Protein AF-A0A022PIY6-F1 (afdb_monomer)

pLDDT: mean 86.11, std 14.02, range [40.31, 98.69]

Secondary structure (DSSP, 8-state):
--EEEEEETTEEEEEETTTTEEEEEEHHHHHT--GGGGGGSS--SEEEEEE-SS-EEEEEEETTEEEEEETTTTEEEEEEEETT-TTTS-TT---S--S------GGGGT----SS--------EEEEEETTSEEEEEPPTT-EEEEEEEEEESS-EEEEEEETTEEEEEEE-SS-EEEEEEEEEEEE-TTSEEEEEEEETTEEPEEEEEEE--SSS-EEEEEEEE-SSS----SEEEEEEE---

Solvent-accessible surface area (backbone atoms only — not comparable to full-atom values): 13574 Å² total; per-residue (Å²): 138,58,71,50,78,46,79,56,56,44,34,31,35,41,38,32,62,91,75,71,42,79,48,79,46,42,38,26,78,73,65,65,39,48,80,97,39,44,78,65,23,37,60,58,41,25,56,34,67,45,81,52,98,91,43,59,30,39,39,42,29,43,67,47,28,31,35,33,32,33,65,89,76,69,37,74,72,48,64,84,36,46,33,54,32,77,85,83,33,46,67,90,42,87,60,57,64,53,78,67,57,80,74,73,63,57,52,82,73,74,45,86,76,87,85,80,87,74,98,64,96,53,77,61,42,53,69,53,73,34,74,77,12,56,51,71,50,77,49,67,62,63,38,34,32,38,38,37,33,35,30,41,30,74,62,54,38,36,43,35,37,26,46,66,86,38,80,76,48,78,48,54,50,85,68,72,37,72,81,38,78,51,48,78,50,74,53,68,31,52,83,6,40,37,32,46,33,37,26,37,76,88,36,62,9,38,36,41,39,39,36,35,49,42,101,56,79,64,30,40,33,41,41,22,22,27,73,75,86,83,80,75,40,48,41,30,37,37,40,34,40,29,70,51,135

Foldseek 3Di:
DDWDWDAAFQKIWTQDPVVRDIDIDGQCVQQVQDDVRVQQSTDFLEWDFDQDPVGTWIWTWDFQFIWIADPVVSHTDDDRDGQDDCPPHPHPDPDRGDNYDDDDDVQQVPDDDPDDDDPDLGQPKDWDKDQQQKDKDFDPAFFKKKKWKWFAAQFKKWKFKDAPNDGDDIFIDPDGHGGGTRDIDMDTRHRRIIMIGMDTNNGRWIWTKMWGHGPDDKIKIKIFTDPDDPPPSHRMIMIMIDGDD

Structure (mmCIF, N/CA/C/O backbone):
data_AF-A0A022PIY6-F1
#
_entry.id   AF-A0A022PIY6-F1
#
loop_
_atom_site.group_PDB
_atom_site.id
_atom_site.type_symbol
_atom_site.label_atom_id
_atom_site.label_alt_id
_atom_site.label_comp_id
_atom_site.label_asym_id
_atom_site.label_entity_id
_atom_site.label_seq_id
_atom_site.pdbx_PDB_ins_code
_atom_site.Cartn_x
_atom_site.Cartn_y
_atom_site.Cartn_z
_atom_site.occupancy
_atom_site.B_iso_or_equiv
_atom_site.auth_seq_id
_atom_site.auth_comp_id
_atom_site.auth_asym_id
_atom_site.auth_atom_id
_atom_site.pdbx_PDB_model_num
ATOM 1 N N . MET A 1 1 ? -0.236 -4.659 -24.633 1.00 52.16 1 MET A N 1
ATOM 2 C CA . MET A 1 1 ? 0.984 -5.233 -25.225 1.00 52.16 1 MET A CA 1
ATOM 3 C C . MET A 1 1 ? 2.116 -5.022 -24.243 1.00 52.16 1 MET A C 1
ATOM 5 O O . MET A 1 1 ? 2.510 -3.882 -24.024 1.00 52.16 1 MET A O 1
ATOM 9 N N . VAL A 1 2 ? 2.562 -6.090 -23.587 1.00 60.50 2 VAL A N 1
ATOM 10 C CA . VAL A 1 2 ? 3.680 -6.034 -22.635 1.00 60.50 2 VAL A CA 1
ATOM 11 C C . VAL A 1 2 ? 4.951 -6.455 -23.365 1.00 60.50 2 VAL A C 1
ATOM 13 O O . VAL A 1 2 ? 4.968 -7.486 -24.043 1.00 60.50 2 VAL A O 1
ATOM 16 N N . PHE A 1 3 ? 6.006 -5.656 -23.243 1.00 76.69 3 PHE A N 1
ATOM 17 C CA . PHE A 1 3 ? 7.314 -5.964 -23.806 1.00 76.69 3 PHE A CA 1
ATOM 18 C C . PHE A 1 3 ? 8.397 -5.853 -22.735 1.00 76.69 3 PHE A C 1
ATOM 20 O O . PHE A 1 3 ? 8.424 -4.900 -21.959 1.00 76.69 3 PHE A O 1
ATOM 27 N N . TYR A 1 4 ? 9.296 -6.834 -22.706 1.00 84.62 4 TYR A N 1
ATOM 28 C CA . TYR A 1 4 ? 10.518 -6.790 -21.908 1.00 84.62 4 TYR A CA 1
ATOM 29 C C . TYR A 1 4 ? 11.692 -6.412 -22.798 1.00 84.62 4 TYR A C 1
ATOM 31 O O . TYR A 1 4 ? 11.757 -6.830 -23.954 1.00 84.62 4 TYR A O 1
ATOM 39 N N . ILE A 1 5 ? 12.625 -5.642 -22.244 1.00 89.12 5 ILE A N 1
ATOM 40 C CA . ILE A 1 5 ? 13.843 -5.241 -22.939 1.00 89.12 5 ILE A CA 1
ATOM 41 C C . ILE A 1 5 ? 15.037 -5.819 -22.194 1.00 89.12 5 ILE A C 1
ATOM 43 O O . ILE A 1 5 ? 15.223 -5.558 -21.007 1.00 89.12 5 ILE A O 1
ATOM 47 N N . PHE A 1 6 ? 15.854 -6.586 -22.906 1.00 91.31 6 PHE A N 1
ATOM 48 C CA . PHE A 1 6 ? 17.095 -7.151 -22.385 1.00 91.31 6 PHE A CA 1
ATOM 49 C C . PHE A 1 6 ? 18.290 -6.470 -23.038 1.00 91.31 6 PHE A C 1
ATOM 51 O O . PHE A 1 6 ? 18.255 -6.181 -24.231 1.00 91.31 6 PHE A O 1
ATOM 58 N N . PHE A 1 7 ? 19.362 -6.262 -22.277 1.00 92.19 7 PHE A N 1
ATOM 59 C CA . PHE A 1 7 ? 20.585 -5.611 -22.745 1.00 92.19 7 PHE A CA 1
ATOM 60 C C . PHE A 1 7 ? 21.777 -6.551 -22.592 1.00 92.19 7 PHE A C 1
ATOM 62 O O . PHE A 1 7 ? 21.924 -7.216 -21.566 1.00 92.19 7 PHE A O 1
ATOM 69 N N . LYS A 1 8 ? 22.650 -6.601 -23.603 1.00 93.56 8 LYS A N 1
ATOM 70 C CA . LYS A 1 8 ? 23.947 -7.283 -23.508 1.00 93.56 8 LYS A CA 1
ATOM 71 C C . LYS A 1 8 ? 24.944 -6.690 -24.494 1.00 93.56 8 LYS A C 1
ATOM 73 O O . LYS A 1 8 ? 24.734 -6.733 -25.708 1.00 93.56 8 LYS A O 1
ATOM 78 N N . GLY A 1 9 ? 26.073 -6.195 -23.987 1.00 94.50 9 GLY A N 1
ATOM 79 C CA . GLY A 1 9 ? 27.040 -5.498 -24.832 1.00 94.50 9 GLY A CA 1
ATOM 80 C C . GLY A 1 9 ? 26.385 -4.292 -25.496 1.00 94.50 9 GLY A C 1
ATOM 81 O O . GLY A 1 9 ? 25.709 -3.517 -24.827 1.00 94.50 9 GLY A O 1
ATOM 82 N N . LYS A 1 10 ? 26.535 -4.181 -26.817 1.00 95.25 10 LYS A N 1
ATOM 83 C CA . LYS A 1 10 ? 25.890 -3.143 -27.635 1.00 95.25 10 LYS A CA 1
ATOM 84 C C . LYS A 1 10 ? 24.468 -3.477 -28.092 1.00 95.25 10 LYS A C 1
ATOM 86 O O . LYS A 1 10 ? 23.864 -2.694 -28.819 1.00 95.25 10 LYS A O 1
ATOM 91 N N . TYR A 1 11 ? 23.961 -4.662 -27.756 1.00 95.69 11 TYR A N 1
ATOM 92 C CA . TYR A 1 11 ? 22.689 -5.163 -28.267 1.00 95.69 11 TYR A CA 1
ATOM 93 C C . TYR A 1 11 ? 21.575 -5.016 -27.239 1.00 95.69 11 TYR A C 1
ATOM 95 O O . TYR A 1 11 ? 21.795 -5.148 -26.031 1.00 95.69 11 TYR A O 1
ATOM 103 N N . CYS A 1 12 ? 20.367 -4.811 -27.751 1.00 93.94 12 CYS A N 1
ATOM 104 C CA . CYS A 1 12 ? 19.132 -4.912 -26.999 1.00 93.94 12 CYS A CA 1
ATOM 105 C C . CYS A 1 12 ? 18.153 -5.855 -27.702 1.00 93.94 12 CYS A C 1
ATOM 107 O O . CYS A 1 12 ? 18.178 -6.014 -28.927 1.00 93.94 12 CYS A O 1
ATOM 109 N N . VAL A 1 13 ? 17.304 -6.497 -26.908 1.00 93.56 13 VAL A N 1
ATOM 110 C CA . VAL A 1 13 ? 16.283 -7.424 -27.382 1.00 93.56 13 VAL A CA 1
ATOM 111 C C . VAL A 1 13 ? 14.934 -6.997 -26.837 1.00 93.56 13 VAL A C 1
ATOM 113 O O . VAL A 1 13 ? 14.754 -6.974 -25.622 1.00 93.56 13 VAL A O 1
ATOM 116 N N . ASP A 1 14 ? 13.995 -6.732 -27.740 1.00 91.69 14 ASP A N 1
ATOM 117 C CA . ASP A 1 14 ? 12.583 -6.597 -27.407 1.00 91.69 14 ASP A CA 1
ATOM 118 C C . ASP A 1 14 ? 11.938 -7.972 -27.441 1.00 91.69 14 ASP A C 1
ATOM 120 O O . ASP A 1 14 ? 11.940 -8.645 -28.476 1.00 91.69 14 ASP A O 1
ATOM 124 N N . TYR A 1 15 ? 11.349 -8.367 -26.325 1.00 92.06 15 TYR A N 1
ATOM 125 C CA . TYR A 1 15 ? 10.537 -9.564 -26.234 1.00 92.06 15 TYR A CA 1
ATOM 126 C C . TYR A 1 15 ? 9.084 -9.171 -26.011 1.00 92.06 15 TYR A C 1
ATOM 128 O O . TYR A 1 15 ? 8.738 -8.620 -24.967 1.00 92.06 15 TYR A O 1
ATOM 136 N N . THR A 1 16 ? 8.234 -9.449 -26.995 1.00 91.31 16 THR A N 1
ATOM 137 C CA . THR A 1 16 ? 6.787 -9.242 -26.871 1.00 91.31 16 THR A CA 1
ATOM 138 C C . THR A 1 16 ? 6.162 -10.479 -26.247 1.00 91.31 16 THR A C 1
ATOM 140 O O . THR A 1 16 ? 6.251 -11.557 -26.831 1.00 91.31 16 THR A O 1
ATOM 143 N N . ILE A 1 17 ? 5.520 -10.330 -25.085 1.00 85.88 17 ILE A N 1
ATOM 144 C CA . ILE A 1 17 ? 4.955 -11.472 -24.349 1.00 85.88 17 ILE A CA 1
ATOM 145 C C . ILE A 1 17 ? 3.821 -12.120 -25.144 1.00 85.88 17 ILE A C 1
ATOM 147 O O . ILE A 1 17 ? 3.852 -13.324 -25.367 1.00 85.88 17 ILE A O 1
ATOM 151 N N . ASP A 1 18 ? 2.863 -11.311 -25.602 1.00 88.44 18 ASP A N 1
ATOM 152 C CA . ASP A 1 18 ? 1.605 -11.792 -26.190 1.00 88.44 18 ASP A CA 1
ATOM 153 C C . ASP A 1 18 ? 1.827 -12.658 -27.443 1.00 88.44 18 ASP A C 1
ATOM 155 O O . ASP A 1 18 ? 1.094 -13.610 -27.695 1.00 88.44 18 ASP A O 1
ATOM 159 N N . SER A 1 19 ? 2.850 -12.330 -28.234 1.00 90.06 19 SER A N 1
ATOM 160 C CA . SER A 1 19 ? 3.187 -13.010 -29.488 1.00 90.06 19 SER A CA 1
ATOM 161 C C . SER A 1 19 ? 4.431 -13.895 -29.395 1.00 90.06 19 SER A C 1
ATOM 163 O O . SER A 1 19 ? 4.788 -14.533 -30.383 1.00 90.06 19 SER A O 1
ATOM 165 N N . HIS A 1 20 ? 5.125 -13.908 -28.252 1.00 89.38 20 HIS A N 1
ATOM 166 C CA . HIS A 1 20 ? 6.428 -14.558 -28.077 1.00 89.38 20 HIS A CA 1
ATOM 167 C C . HIS A 1 20 ? 7.476 -14.166 -29.141 1.00 89.38 20 HIS A C 1
ATOM 169 O O . HIS A 1 20 ? 8.355 -14.955 -29.491 1.00 89.38 20 HIS A O 1
ATOM 175 N N . THR A 1 21 ? 7.398 -12.945 -29.680 1.00 92.69 21 THR A N 1
ATOM 176 C CA . THR A 1 21 ? 8.301 -12.483 -30.744 1.00 92.69 21 THR A CA 1
ATOM 177 C C . THR A 1 21 ? 9.508 -11.741 -30.190 1.00 92.69 21 THR A C 1
ATOM 179 O O . THR A 1 21 ? 9.383 -10.924 -29.275 1.00 92.69 21 THR A O 1
ATOM 182 N N . ILE A 1 22 ? 10.663 -11.980 -30.812 1.00 92.75 22 ILE A N 1
ATOM 183 C CA . ILE A 1 22 ? 11.953 -11.371 -30.483 1.00 92.75 22 ILE A CA 1
ATOM 184 C C . ILE A 1 22 ? 12.358 -10.409 -31.602 1.00 92.75 22 ILE A C 1
ATOM 186 O O . ILE A 1 22 ? 12.389 -10.798 -32.770 1.00 92.75 22 ILE A O 1
ATOM 190 N N . LYS A 1 23 ? 12.730 -9.177 -31.244 1.00 93.38 23 LYS A N 1
ATOM 191 C CA . LYS A 1 23 ? 13.390 -8.227 -32.148 1.00 93.38 23 LYS A CA 1
ATOM 192 C C . LYS A 1 23 ? 14.715 -7.777 -31.543 1.00 93.38 23 LYS A C 1
ATOM 194 O O . LYS A 1 23 ? 14.740 -7.198 -30.462 1.00 93.38 23 LYS A O 1
ATOM 199 N N . THR A 1 24 ? 15.805 -8.010 -32.262 1.00 94.94 24 THR A N 1
ATOM 200 C CA . THR A 1 24 ? 17.149 -7.583 -31.853 1.00 94.94 24 THR A CA 1
ATOM 201 C C . THR A 1 24 ? 17.517 -6.285 -32.561 1.00 94.94 24 THR A C 1
ATOM 203 O O . THR A 1 24 ? 17.347 -6.186 -33.773 1.00 94.94 24 THR A O 1
ATOM 206 N N . ASN A 1 25 ? 18.052 -5.314 -31.822 1.00 94.25 25 ASN A N 1
ATOM 207 C CA . ASN A 1 25 ? 18.631 -4.079 -32.365 1.00 94.25 25 ASN A CA 1
ATOM 208 C C . ASN A 1 25 ? 19.942 -3.764 -31.627 1.00 94.25 25 ASN A C 1
ATOM 210 O O . ASN A 1 25 ? 20.240 -4.364 -30.587 1.00 94.25 25 ASN A O 1
ATOM 214 N N . THR A 1 26 ? 20.722 -2.798 -32.107 1.00 94.69 26 THR A N 1
ATOM 215 C CA . THR A 1 26 ? 21.734 -2.169 -31.245 1.00 94.69 26 THR A CA 1
ATOM 216 C C . THR A 1 26 ? 21.098 -1.116 -30.334 1.00 94.69 26 THR A C 1
ATOM 218 O O . THR A 1 26 ? 20.036 -0.570 -30.636 1.00 94.69 26 THR A O 1
ATOM 221 N N . ILE A 1 27 ? 21.739 -0.829 -29.199 1.00 93.81 27 ILE A N 1
ATOM 222 C CA . ILE A 1 27 ? 21.292 0.219 -28.268 1.00 93.81 27 ILE A CA 1
ATOM 223 C C . ILE A 1 27 ? 21.301 1.585 -28.977 1.00 93.81 27 ILE A C 1
ATOM 225 O O . ILE A 1 27 ? 20.336 2.340 -28.866 1.00 93.81 27 ILE A O 1
ATOM 229 N N . SER A 1 28 ? 22.339 1.871 -29.772 1.00 92.19 28 SER A N 1
ATOM 230 C CA . SER A 1 28 ? 22.422 3.101 -30.571 1.00 92.19 28 SER A CA 1
ATOM 231 C C . SER A 1 28 ? 21.286 3.247 -31.572 1.00 92.19 28 SER A C 1
ATOM 233 O O . SER A 1 28 ? 20.668 4.303 -31.609 1.00 92.19 28 SER A O 1
ATOM 235 N N . GLU A 1 29 ? 20.969 2.210 -32.350 1.00 91.56 29 GLU A N 1
ATOM 236 C CA . GLU A 1 29 ? 19.881 2.287 -33.336 1.00 91.56 29 GLU A CA 1
ATOM 237 C C . GLU A 1 29 ? 18.512 2.468 -32.677 1.00 91.56 29 GLU A C 1
ATOM 239 O O . GLU A 1 29 ? 17.652 3.154 -33.224 1.00 91.56 29 GLU A O 1
ATOM 244 N N . ARG A 1 30 ? 18.289 1.853 -31.509 1.00 90.94 30 ARG A N 1
ATOM 245 C CA . ARG A 1 30 ? 16.978 1.874 -30.854 1.00 90.94 30 ARG A CA 1
ATOM 246 C C . ARG A 1 30 ? 16.656 3.204 -30.174 1.00 90.94 30 ARG A C 1
ATOM 248 O O . ARG A 1 30 ? 15.505 3.624 -30.232 1.00 90.94 30 ARG A O 1
ATOM 255 N N . TRP A 1 31 ? 17.633 3.831 -29.520 1.00 90.94 31 TRP A N 1
ATOM 256 C CA . TRP A 1 31 ? 17.415 5.058 -28.735 1.00 90.94 31 TRP A CA 1
ATOM 257 C C . TRP A 1 31 ? 18.212 6.266 -29.229 1.00 90.94 31 TRP A C 1
ATOM 259 O O . TRP A 1 31 ? 18.218 7.297 -28.566 1.00 90.94 31 TRP A O 1
ATOM 269 N N . GLY A 1 32 ? 18.888 6.158 -30.375 1.00 86.38 32 GLY A N 1
ATOM 270 C CA . GLY A 1 32 ? 19.656 7.264 -30.946 1.00 86.38 32 GLY A CA 1
ATOM 271 C C . GLY A 1 32 ? 20.886 7.642 -30.119 1.00 86.38 32 GLY A C 1
ATOM 272 O O . GLY A 1 32 ? 21.230 8.815 -30.054 1.00 86.38 32 GLY A O 1
ATOM 273 N N . MET A 1 33 ? 21.547 6.673 -29.471 1.00 84.69 33 MET A N 1
ATOM 274 C CA . MET A 1 33 ? 22.787 6.935 -28.721 1.00 84.69 33 MET A CA 1
ATOM 275 C C . MET A 1 33 ? 23.930 7.230 -29.700 1.00 84.69 33 MET A C 1
ATOM 277 O O . MET A 1 33 ? 24.582 6.302 -30.195 1.00 84.69 33 MET A O 1
ATOM 281 N N . THR A 1 34 ? 24.145 8.512 -29.992 1.00 77.06 34 THR A N 1
ATOM 282 C CA . THR A 1 34 ? 25.173 9.035 -30.906 1.00 77.06 34 THR A CA 1
ATOM 283 C C . THR A 1 34 ? 26.130 9.974 -30.178 1.00 77.06 34 THR A C 1
ATOM 285 O O . THR A 1 34 ? 25.813 10.435 -29.086 1.00 77.06 34 THR A O 1
ATOM 288 N N . GLU A 1 35 ? 27.276 10.273 -30.799 1.00 80.44 35 GLU A N 1
ATOM 289 C CA . GLU A 1 35 ? 28.202 11.352 -30.411 1.00 80.44 35 GLU A CA 1
ATOM 290 C C . GLU A 1 35 ? 28.398 11.491 -28.886 1.00 80.44 35 GLU A C 1
ATOM 292 O O . GLU A 1 35 ? 29.061 10.660 -28.265 1.00 80.44 35 GLU A O 1
ATOM 297 N N . GLU A 1 36 ? 27.784 12.504 -28.268 1.00 80.31 36 GLU A N 1
ATOM 298 C CA . GLU A 1 36 ? 27.895 12.836 -26.841 1.00 80.31 36 GLU A CA 1
ATOM 299 C C . GLU A 1 36 ? 27.425 11.723 -25.877 1.00 80.31 36 GLU A C 1
ATOM 301 O O . GLU A 1 36 ? 27.833 11.689 -24.711 1.00 80.31 36 GLU A O 1
ATOM 306 N N . TYR A 1 37 ? 26.637 10.759 -26.363 1.00 89.06 37 TYR A N 1
ATOM 307 C CA . TYR A 1 37 ? 26.106 9.633 -25.589 1.00 89.06 37 TYR A CA 1
ATOM 308 C C . TYR A 1 37 ? 26.727 8.282 -25.948 1.00 89.06 37 TYR A C 1
ATOM 310 O O . TYR A 1 37 ? 26.260 7.252 -25.455 1.00 89.06 37 TYR A O 1
ATOM 318 N N . GLU A 1 38 ? 27.791 8.245 -26.758 1.00 89.25 38 GLU A N 1
ATOM 319 C CA . GLU A 1 38 ? 28.407 6.998 -27.238 1.00 89.25 38 GLU A CA 1
ATOM 320 C C . GLU A 1 38 ? 28.721 6.015 -26.097 1.00 89.25 38 GLU A C 1
ATOM 322 O O . GLU A 1 38 ? 28.503 4.809 -26.231 1.00 89.25 38 GLU A O 1
ATOM 327 N N . LYS A 1 39 ? 29.134 6.511 -24.923 1.00 92.75 39 LYS A N 1
ATOM 328 C CA . LYS A 1 39 ? 29.435 5.669 -23.752 1.00 92.75 39 LYS A CA 1
ATOM 329 C C . LYS A 1 39 ? 28.249 4.828 -23.251 1.00 92.75 39 LYS A C 1
ATOM 331 O O . LYS A 1 39 ? 28.470 3.821 -22.584 1.00 92.75 39 LYS A O 1
ATOM 336 N N . PHE A 1 40 ? 27.012 5.220 -23.563 1.00 95.06 40 PHE A N 1
ATOM 337 C CA . PHE A 1 40 ? 25.786 4.496 -23.208 1.00 95.06 40 PHE A CA 1
ATOM 338 C C . PHE A 1 40 ? 25.320 3.522 -24.303 1.00 95.06 40 PHE A C 1
ATOM 340 O O . PHE A 1 40 ? 24.353 2.793 -24.104 1.00 95.06 40 PHE A O 1
ATOM 347 N N . SER A 1 41 ? 26.010 3.455 -25.445 1.00 94.31 41 SER A N 1
ATOM 348 C CA . SER A 1 41 ? 25.671 2.542 -26.548 1.00 94.31 41 SER A CA 1
ATOM 349 C C . SER A 1 41 ? 26.052 1.079 -26.298 1.00 94.31 41 SER A C 1
ATOM 351 O O . SER A 1 41 ? 25.694 0.197 -27.081 1.00 94.31 41 SER A O 1
ATOM 353 N N . THR A 1 42 ? 26.807 0.795 -25.235 1.00 94.94 42 THR A N 1
ATOM 354 C CA . THR A 1 42 ? 27.308 -0.548 -24.946 1.0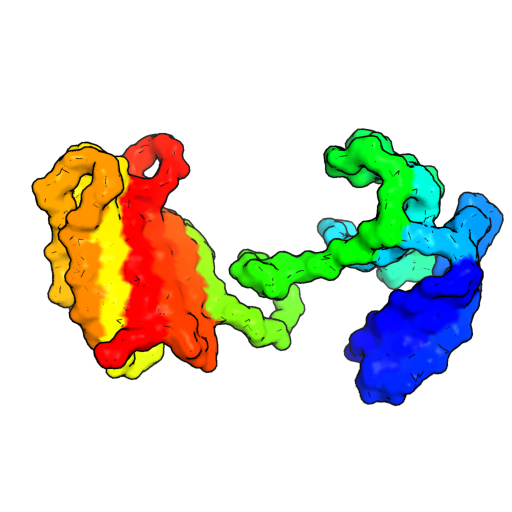0 94.94 42 THR A CA 1
ATOM 355 C C . THR A 1 42 ? 27.538 -0.767 -23.458 1.00 94.94 42 THR A C 1
ATOM 357 O O . THR A 1 42 ? 27.919 0.147 -22.731 1.00 94.94 42 THR A O 1
ATOM 360 N N . ASN A 1 43 ? 27.356 -2.013 -23.017 1.00 94.88 43 ASN A N 1
ATOM 361 C CA . ASN A 1 43 ? 27.639 -2.469 -21.658 1.00 94.88 43 ASN A CA 1
ATOM 362 C C . ASN A 1 43 ? 26.980 -1.585 -20.588 1.00 94.88 43 ASN A C 1
ATOM 364 O O . ASN A 1 43 ? 27.647 -1.212 -19.630 1.00 94.88 43 ASN A O 1
ATOM 368 N N . LEU A 1 44 ? 25.710 -1.216 -20.764 1.00 95.12 44 LEU A N 1
ATOM 369 C CA . LEU A 1 44 ? 24.949 -0.502 -19.736 1.00 95.12 44 LEU A CA 1
ATOM 370 C C . LEU A 1 44 ? 24.970 -1.274 -18.414 1.00 95.12 44 LEU A C 1
ATOM 372 O O . LEU A 1 44 ? 24.893 -2.503 -18.421 1.00 95.12 44 LEU A O 1
ATOM 376 N N . ASP A 1 45 ? 25.050 -0.551 -17.300 1.00 95.62 45 ASP A N 1
ATOM 377 C CA . ASP A 1 45 ? 25.095 -1.181 -15.980 1.00 95.62 45 ASP A CA 1
ATOM 378 C C . ASP A 1 45 ? 23.676 -1.485 -15.479 1.00 95.62 45 ASP A C 1
ATOM 380 O O . ASP A 1 45 ? 23.418 -2.546 -14.919 1.00 95.62 45 ASP A O 1
ATOM 384 N N . ALA A 1 46 ? 22.729 -0.584 -15.756 1.00 94.81 46 ALA A N 1
ATOM 385 C CA . ALA A 1 46 ? 21.308 -0.781 -15.500 1.00 94.81 46 ALA A CA 1
ATOM 386 C C . ALA A 1 46 ? 20.451 0.119 -16.404 1.00 94.81 46 ALA A C 1
ATOM 388 O O . ALA A 1 46 ? 20.924 1.124 -16.941 1.00 94.81 46 ALA A O 1
ATOM 389 N N . ALA A 1 47 ? 19.167 -0.215 -16.525 1.00 94.31 47 ALA A N 1
ATOM 390 C CA . ALA A 1 47 ? 18.157 0.655 -17.113 1.00 94.31 47 ALA A CA 1
ATOM 391 C C . ALA A 1 47 ? 16.837 0.517 -16.348 1.00 94.31 47 ALA A C 1
ATOM 393 O O . ALA A 1 47 ? 16.502 -0.575 -15.891 1.00 94.31 47 ALA A O 1
ATOM 394 N N . ILE A 1 48 ? 16.088 1.609 -16.210 1.00 92.56 48 ILE A N 1
ATOM 395 C CA . ILE A 1 48 ? 14.798 1.616 -15.509 1.00 92.56 48 ILE A CA 1
ATOM 396 C C . ILE A 1 48 ? 13.821 2.564 -16.191 1.00 92.56 48 ILE A C 1
ATOM 398 O O . ILE A 1 48 ? 14.186 3.671 -16.583 1.00 92.56 48 ILE A O 1
ATOM 402 N N . LEU A 1 49 ? 12.569 2.127 -16.303 1.00 89.75 49 LEU A N 1
ATOM 403 C CA . LEU A 1 49 ? 11.451 3.012 -16.593 1.00 89.75 49 LEU A CA 1
ATOM 404 C C . LEU A 1 49 ? 10.985 3.631 -15.276 1.00 89.75 49 LEU A C 1
ATOM 406 O O . LEU A 1 49 ? 10.471 2.923 -14.408 1.00 89.75 49 LEU A O 1
ATOM 410 N N . TRP A 1 50 ? 11.183 4.934 -15.123 1.00 87.44 50 TRP A N 1
ATOM 411 C CA . TRP A 1 50 ? 10.834 5.647 -13.906 1.00 87.44 50 TRP A CA 1
ATOM 412 C C . TRP A 1 50 ? 9.672 6.616 -14.160 1.00 87.44 50 TRP A C 1
ATOM 414 O O . TRP A 1 50 ? 9.803 7.509 -15.007 1.00 87.44 50 TRP A O 1
ATOM 424 N N . PRO A 1 51 ? 8.541 6.459 -13.451 1.00 80.56 51 PRO A N 1
ATOM 425 C CA . PRO A 1 51 ? 7.440 7.404 -13.534 1.00 80.56 51 PRO A CA 1
ATOM 426 C C . PRO A 1 51 ? 7.784 8.676 -12.749 1.00 80.56 51 PRO A C 1
ATOM 428 O O . PRO A 1 51 ? 8.102 8.628 -11.559 1.00 80.56 51 PRO A O 1
ATOM 431 N N . THR A 1 52 ? 7.704 9.829 -13.404 1.00 71.44 52 THR A N 1
ATOM 432 C CA . THR A 1 52 ? 7.763 11.151 -12.768 1.00 71.44 52 THR A CA 1
ATOM 433 C C . THR A 1 52 ? 6.454 11.903 -12.998 1.00 71.44 52 THR A C 1
ATOM 435 O O . THR A 1 52 ? 5.594 11.467 -13.764 1.00 71.44 52 THR A O 1
ATOM 438 N N . ILE A 1 53 ? 6.295 13.053 -12.335 1.00 70.62 53 ILE A N 1
ATOM 439 C CA . ILE A 1 53 ? 5.122 13.916 -12.528 1.00 70.62 53 ILE A CA 1
ATOM 440 C C . ILE A 1 53 ? 5.019 14.447 -13.970 1.00 70.62 53 ILE A C 1
ATOM 442 O O . ILE A 1 53 ? 3.919 14.665 -14.469 1.00 70.62 53 ILE A O 1
ATOM 446 N N . ASP A 1 54 ? 6.156 14.583 -14.660 1.00 69.56 54 ASP A N 1
ATOM 447 C CA . ASP A 1 54 ? 6.250 15.121 -16.022 1.00 69.56 54 ASP A CA 1
ATOM 448 C C . ASP A 1 54 ? 6.081 14.027 -17.101 1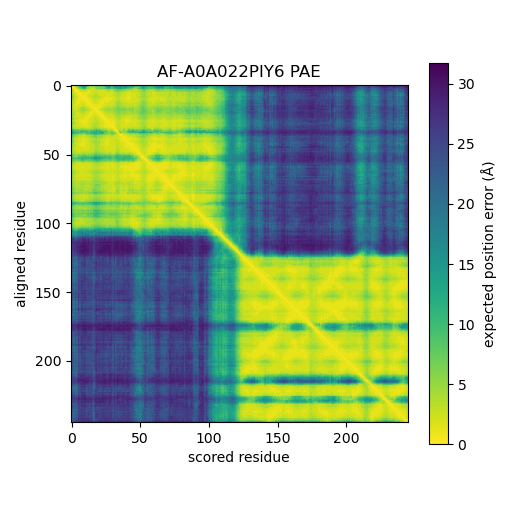.00 69.56 54 ASP A C 1
ATOM 450 O O . ASP A 1 54 ? 5.746 14.291 -18.264 1.00 69.56 54 ASP A O 1
ATOM 454 N N . GLY A 1 55 ? 6.236 12.755 -16.726 1.00 76.38 55 GLY A N 1
ATOM 455 C CA . GLY A 1 55 ? 6.053 11.622 -17.624 1.00 76.38 55 GLY A CA 1
ATOM 456 C C . GLY A 1 55 ? 6.848 10.386 -17.226 1.00 76.38 55 GLY A C 1
ATOM 457 O O . GLY A 1 55 ? 7.487 10.327 -16.182 1.00 76.38 55 GLY A O 1
ATOM 458 N N . ASN A 1 56 ? 6.804 9.376 -18.092 1.00 84.69 56 ASN A N 1
ATOM 459 C CA . ASN A 1 56 ? 7.584 8.159 -17.919 1.00 84.69 56 ASN A CA 1
ATOM 460 C C . ASN A 1 56 ? 8.882 8.292 -18.708 1.00 84.69 56 ASN A C 1
ATOM 462 O O . ASN A 1 56 ? 8.861 8.399 -19.937 1.00 84.69 56 ASN A O 1
ATOM 466 N N . PHE A 1 57 ? 10.002 8.261 -17.997 1.00 91.50 57 PHE A N 1
ATOM 467 C CA . PHE A 1 57 ? 11.324 8.383 -18.593 1.00 91.50 57 PHE A CA 1
ATOM 468 C C . PHE A 1 57 ? 12.104 7.086 -18.430 1.00 91.50 57 PHE A C 1
ATOM 470 O O . PHE A 1 57 ? 12.024 6.425 -17.393 1.00 91.50 57 PHE A O 1
ATOM 477 N N . ILE A 1 58 ? 12.899 6.734 -19.439 1.00 93.06 58 ILE A N 1
ATOM 478 C CA . ILE A 1 58 ? 13.871 5.649 -19.315 1.00 93.06 58 ILE A CA 1
ATOM 479 C C . ILE A 1 58 ? 15.202 6.254 -18.887 1.00 93.06 58 ILE A C 1
ATOM 481 O O . ILE A 1 58 ? 15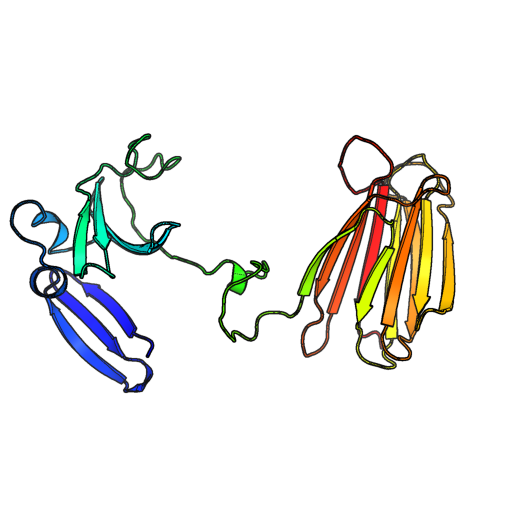.743 7.121 -19.569 1.00 93.06 58 ILE A O 1
ATOM 485 N N . TYR A 1 59 ? 15.739 5.775 -17.773 1.00 94.44 59 TYR A N 1
ATOM 486 C CA . TYR A 1 59 ? 17.075 6.124 -17.311 1.00 94.44 59 TYR A CA 1
ATOM 487 C C . TYR A 1 59 ? 18.037 5.008 -17.699 1.00 94.44 59 TYR A C 1
ATOM 489 O O . TYR A 1 59 ? 17.790 3.844 -17.376 1.00 94.44 59 TYR A O 1
ATOM 497 N N . PHE A 1 60 ? 19.134 5.361 -18.366 1.00 95.75 60 PHE A N 1
ATOM 498 C CA . PHE A 1 60 ? 20.226 4.443 -18.686 1.00 95.75 60 PHE A CA 1
ATOM 499 C C . PHE A 1 60 ? 21.437 4.789 -17.829 1.00 95.75 60 PHE A C 1
ATOM 501 O O . PHE A 1 60 ? 21.921 5.918 -17.880 1.00 95.75 60 PHE A O 1
ATOM 508 N N . PHE A 1 61 ? 21.932 3.827 -17.054 1.00 95.62 61 PHE A N 1
ATOM 509 C CA . PHE A 1 61 ? 23.048 4.023 -16.133 1.00 95.62 61 PHE A CA 1
ATOM 510 C C . PHE A 1 61 ? 24.342 3.449 -16.702 1.00 95.62 61 PHE A C 1
ATOM 512 O O . PHE A 1 61 ? 24.380 2.315 -17.195 1.00 95.62 61 PHE A O 1
ATOM 519 N N . LYS A 1 62 ? 25.415 4.238 -16.604 1.00 95.88 62 LYS A N 1
ATOM 520 C CA . LYS A 1 62 ? 26.769 3.830 -16.967 1.00 95.88 62 LYS A CA 1
ATOM 521 C C . LYS A 1 62 ? 27.805 4.520 -16.084 1.00 95.88 62 LYS A C 1
ATOM 523 O O . LYS A 1 62 ? 27.911 5.750 -16.061 1.00 95.88 62 LYS A O 1
ATOM 528 N N . ASN A 1 63 ? 28.630 3.707 -15.436 1.00 94.69 63 ASN A N 1
ATOM 529 C CA . ASN A 1 63 ? 29.648 4.099 -14.474 1.00 94.69 63 ASN A CA 1
ATOM 530 C C . ASN A 1 63 ? 29.040 4.964 -13.365 1.00 94.69 63 ASN A C 1
ATOM 532 O O . ASN A 1 63 ? 28.256 4.443 -12.579 1.00 94.69 63 ASN A O 1
ATOM 536 N N . ASP A 1 64 ? 29.397 6.245 -13.301 1.00 95.19 64 ASP A N 1
ATOM 537 C CA . ASP A 1 64 ? 28.937 7.218 -12.310 1.00 95.19 64 ASP A CA 1
ATOM 538 C C . ASP A 1 64 ? 27.870 8.189 -12.823 1.00 95.19 64 ASP A C 1
ATOM 540 O O . ASP A 1 64 ? 27.526 9.161 -12.147 1.00 95.19 64 ASP A O 1
ATOM 544 N N . SER A 1 65 ? 27.321 7.918 -14.007 1.00 95.25 65 SER A N 1
ATOM 545 C CA . SER A 1 65 ? 26.405 8.824 -14.686 1.00 95.25 65 SER A CA 1
ATOM 546 C C . SER A 1 65 ? 25.196 8.119 -15.283 1.00 95.25 65 SER A C 1
ATOM 548 O O . SER A 1 65 ? 25.201 6.907 -15.512 1.00 95.25 65 SER A O 1
ATOM 550 N N . PHE A 1 66 ? 24.164 8.899 -15.581 1.00 95.31 66 PHE A N 1
ATOM 551 C CA . PHE A 1 66 ? 23.003 8.442 -16.326 1.00 95.31 66 PHE A CA 1
ATOM 552 C C . PHE A 1 66 ? 22.604 9.433 -17.414 1.00 95.31 66 PHE A C 1
ATOM 554 O O . PHE A 1 66 ? 22.973 10.607 -17.379 1.00 95.31 66 PHE A O 1
ATOM 561 N N . ILE A 1 67 ? 21.821 8.938 -18.362 1.00 95.50 67 ILE A N 1
ATOM 562 C CA . ILE A 1 67 ? 21.080 9.736 -19.341 1.00 95.50 67 ILE A CA 1
ATOM 563 C C . ILE A 1 67 ? 19.604 9.371 -19.262 1.00 95.50 67 ILE A C 1
ATOM 565 O O . ILE A 1 67 ? 19.246 8.275 -18.815 1.00 95.50 67 ILE A O 1
ATOM 569 N N . ARG A 1 68 ? 18.756 10.298 -19.692 1.00 93.56 68 ARG A N 1
ATOM 570 C CA . ARG A 1 68 ? 17.306 10.191 -19.640 1.00 93.56 68 ARG A CA 1
ATOM 571 C C . ARG A 1 68 ? 16.729 10.258 -21.047 1.00 93.56 68 ARG A C 1
ATOM 573 O O . ARG A 1 68 ? 17.051 11.160 -21.812 1.00 93.56 68 ARG A O 1
ATOM 580 N N . PHE A 1 69 ? 15.860 9.308 -21.363 1.00 92.88 69 PHE A N 1
ATOM 581 C CA . PHE A 1 69 ? 15.116 9.246 -22.613 1.00 92.88 69 PHE A CA 1
ATOM 582 C C . PHE A 1 69 ? 13.631 9.475 -22.342 1.00 92.88 69 PHE A C 1
ATOM 584 O O . PHE A 1 69 ? 13.027 8.769 -21.527 1.00 92.88 69 PHE A O 1
ATOM 591 N N . ASP A 1 70 ? 13.050 10.449 -23.034 1.00 91.50 70 ASP A N 1
ATOM 592 C CA . ASP A 1 70 ? 11.622 10.734 -23.009 1.00 91.50 70 ASP A CA 1
ATOM 593 C C . ASP A 1 70 ? 10.904 9.852 -24.035 1.00 91.50 70 ASP A C 1
ATOM 595 O O . ASP A 1 70 ? 11.118 9.954 -25.245 1.00 91.50 70 ASP A O 1
ATOM 599 N N . GLN A 1 71 ? 10.017 8.980 -23.554 1.00 87.12 71 GLN A N 1
ATOM 600 C CA . GLN A 1 71 ? 9.240 8.098 -24.422 1.00 87.12 71 GLN A CA 1
ATOM 601 C C . GLN A 1 71 ? 8.164 8.829 -25.231 1.00 87.12 71 GLN A C 1
ATOM 603 O O . GLN A 1 71 ? 7.803 8.359 -26.307 1.00 87.12 71 GLN A O 1
ATOM 608 N N . LYS A 1 72 ? 7.635 9.950 -24.727 1.00 87.50 72 LYS A N 1
ATOM 609 C CA . LYS A 1 72 ? 6.603 10.740 -25.412 1.00 87.50 72 LYS A CA 1
ATOM 610 C C . LYS A 1 72 ? 7.198 11.465 -26.612 1.00 87.50 72 LYS A C 1
ATOM 612 O O . LYS A 1 72 ? 6.594 11.470 -27.681 1.00 87.50 72 LYS A O 1
ATOM 617 N N . LEU A 1 73 ? 8.375 12.061 -26.428 1.00 89.06 73 LEU A N 1
ATOM 618 C CA . LEU A 1 73 ? 9.098 12.770 -27.487 1.00 89.06 73 LEU A CA 1
ATOM 619 C C . LEU A 1 73 ? 9.961 11.837 -28.344 1.00 89.06 73 LEU A C 1
ATOM 621 O O . LEU A 1 73 ? 10.408 12.235 -29.417 1.00 89.06 73 LEU A O 1
ATOM 625 N N . ASN A 1 74 ? 10.166 10.598 -27.886 1.00 88.62 74 ASN A N 1
ATOM 626 C CA . ASN A 1 74 ? 11.045 9.612 -28.505 1.00 88.62 74 ASN A CA 1
ATOM 627 C C . ASN A 1 74 ? 12.462 10.173 -28.727 1.00 88.62 74 ASN A C 1
ATOM 629 O O . ASN A 1 74 ? 13.042 10.030 -29.805 1.00 88.62 74 ASN A O 1
ATOM 633 N N . ALA A 1 75 ? 12.993 10.846 -27.705 1.00 90.06 75 ALA A N 1
ATOM 634 C CA . ALA A 1 75 ? 14.258 11.564 -27.767 1.00 90.06 75 ALA A CA 1
ATOM 635 C C . ALA A 1 75 ? 15.011 11.502 -26.434 1.00 90.06 75 ALA A C 1
ATOM 637 O O . ALA A 1 75 ? 14.421 11.321 -25.366 1.00 90.06 75 ALA A O 1
ATOM 638 N N . LEU A 1 76 ? 16.331 11.673 -26.503 1.00 91.31 76 LEU A N 1
ATOM 639 C CA . LEU A 1 76 ? 17.143 11.940 -25.321 1.00 91.31 76 LEU A CA 1
ATOM 640 C C . LEU A 1 76 ? 16.819 13.341 -24.807 1.00 91.31 76 LEU A C 1
ATOM 642 O O . LEU A 1 76 ? 16.765 14.295 -25.576 1.00 91.31 76 LEU A O 1
ATOM 646 N N . ASP A 1 77 ? 16.562 13.425 -23.510 1.00 89.94 77 ASP A N 1
ATOM 647 C CA . ASP A 1 77 ? 16.033 14.620 -22.857 1.00 89.94 77 ASP A CA 1
ATOM 648 C C . ASP A 1 77 ? 17.049 15.237 -21.887 1.00 89.94 77 ASP A C 1
ATOM 650 O O . ASP A 1 77 ? 17.125 16.455 -21.756 1.00 89.94 77 ASP A O 1
ATOM 654 N N . ALA A 1 78 ? 17.876 14.414 -21.230 1.00 90.44 78 ALA A N 1
ATOM 655 C CA . ALA A 1 78 ? 18.901 14.912 -20.318 1.00 90.44 78 ALA A CA 1
ATOM 656 C C . ALA A 1 78 ? 20.096 13.962 -20.172 1.00 90.44 78 ALA A C 1
ATOM 658 O O . ALA A 1 78 ? 19.977 12.743 -20.328 1.00 90.44 78 ALA A O 1
ATOM 659 N N . GLY A 1 79 ? 21.231 14.526 -19.760 1.00 91.75 79 GLY A N 1
ATOM 660 C CA . GLY A 1 79 ? 22.452 13.805 -19.410 1.00 91.75 79 GLY A CA 1
ATOM 661 C C . GLY A 1 79 ? 23.641 14.136 -20.320 1.00 91.75 79 GLY A C 1
ATOM 662 O O . GLY A 1 79 ? 23.495 14.933 -21.237 1.00 91.75 79 GLY A O 1
ATOM 663 N N . PRO A 1 80 ? 24.819 13.530 -20.080 1.00 94.44 80 PRO A N 1
ATOM 664 C CA . PRO A 1 80 ? 25.132 12.655 -18.951 1.00 94.44 80 PRO A CA 1
ATOM 665 C C . PRO A 1 80 ? 25.189 13.420 -17.618 1.00 94.44 80 PRO A C 1
ATOM 667 O O . PRO A 1 80 ? 25.968 14.356 -17.477 1.00 94.44 80 PRO A O 1
ATOM 670 N N . ILE A 1 81 ? 24.413 12.995 -16.619 1.00 94.44 81 ILE A N 1
ATOM 671 C CA . ILE A 1 81 ? 24.388 13.598 -15.275 1.00 94.44 81 ILE A CA 1
ATOM 672 C C . ILE A 1 81 ? 25.016 12.636 -14.269 1.00 94.44 81 ILE A C 1
ATOM 674 O O . ILE A 1 81 ? 24.771 11.431 -14.327 1.00 94.44 81 ILE A O 1
ATOM 678 N N . ILE A 1 82 ? 25.811 13.163 -13.334 1.00 94.00 82 ILE A N 1
ATOM 679 C CA . ILE A 1 82 ? 26.398 12.379 -12.240 1.00 94.00 82 ILE A CA 1
ATOM 680 C C . ILE A 1 82 ? 25.300 11.907 -11.284 1.00 94.00 82 ILE A C 1
ATOM 682 O O . ILE A 1 82 ? 24.509 12.709 -10.789 1.00 94.00 82 ILE A O 1
ATOM 686 N N . ILE A 1 83 ? 25.282 10.605 -10.988 1.00 94.38 83 ILE A N 1
ATOM 687 C CA . ILE A 1 83 ? 24.241 9.961 -10.171 1.00 94.38 83 ILE A CA 1
ATOM 688 C C . ILE A 1 83 ? 24.119 10.623 -8.795 1.00 94.38 83 ILE A C 1
ATOM 690 O O . ILE A 1 83 ? 23.009 10.916 -8.365 1.00 94.38 83 ILE A O 1
ATOM 694 N N . SER A 1 84 ? 25.245 10.906 -8.137 1.00 91.31 84 SER A N 1
ATOM 695 C CA . SER A 1 84 ? 25.292 11.485 -6.789 1.00 91.31 84 SER A CA 1
ATOM 696 C C . SER A 1 84 ? 25.225 13.019 -6.760 1.00 91.31 84 SER A C 1
ATOM 698 O O . SER A 1 84 ? 25.617 13.623 -5.766 1.00 91.31 84 SER A O 1
ATOM 700 N N . SER A 1 85 ? 24.831 13.676 -7.856 1.00 90.50 85 SER A N 1
ATOM 701 C CA . SER A 1 85 ? 24.638 15.132 -7.873 1.00 90.50 85 SER A CA 1
ATOM 702 C C . SER A 1 85 ? 23.382 15.510 -7.083 1.00 90.50 85 SER A C 1
ATOM 704 O O . SER A 1 85 ? 22.295 15.023 -7.386 1.00 90.50 85 SER A O 1
ATOM 706 N N . ASP A 1 86 ? 23.507 16.414 -6.109 1.00 80.88 86 ASP A N 1
ATOM 707 C CA . ASP A 1 86 ? 22.395 16.811 -5.227 1.00 80.88 86 ASP A CA 1
ATOM 708 C C . ASP A 1 86 ? 21.247 17.532 -5.961 1.00 80.88 86 ASP A C 1
ATOM 710 O O . ASP A 1 86 ? 20.080 17.459 -5.556 1.00 80.88 86 ASP A O 1
ATOM 714 N N . ASN A 1 87 ? 21.566 18.243 -7.045 1.00 82.06 87 ASN A N 1
ATOM 715 C CA . ASN A 1 87 ? 20.606 19.101 -7.744 1.00 82.06 87 ASN A CA 1
ATOM 716 C C . ASN A 1 87 ? 20.004 18.451 -8.988 1.00 82.06 87 ASN A C 1
ATOM 718 O O . ASN A 1 87 ? 18.824 18.654 -9.259 1.00 82.06 87 ASN A O 1
ATOM 722 N N . GLU A 1 88 ? 20.800 17.677 -9.721 1.00 85.94 88 GLU A N 1
ATOM 723 C CA . GLU A 1 88 ? 20.415 17.126 -11.028 1.00 85.94 88 GLU A CA 1
ATOM 724 C C . GLU A 1 88 ? 20.361 15.593 -11.025 1.00 85.94 88 GLU A C 1
ATOM 726 O O . GLU A 1 88 ? 19.755 14.989 -11.908 1.00 85.94 88 GLU A O 1
ATOM 731 N N . GLY A 1 89 ? 21.004 14.963 -10.038 1.00 89.38 89 GLY A N 1
ATOM 732 C CA . GLY A 1 89 ? 21.092 13.518 -9.901 1.00 89.38 89 GLY A CA 1
ATOM 733 C C . GLY A 1 89 ? 20.005 12.922 -9.010 1.00 89.38 89 GLY A C 1
ATOM 734 O O . GLY A 1 89 ? 18.939 13.494 -8.775 1.00 89.38 89 GLY A O 1
ATOM 735 N N . TRP A 1 90 ? 20.285 11.729 -8.500 1.00 88.62 90 TRP A N 1
ATOM 736 C CA . TRP A 1 90 ? 19.389 10.998 -7.617 1.00 88.62 90 TRP A CA 1
ATOM 737 C C . TRP A 1 90 ? 19.682 11.371 -6.166 1.00 88.62 90 TRP A C 1
ATOM 739 O O . TRP A 1 90 ? 20.589 10.829 -5.530 1.00 88.62 90 TRP A O 1
ATOM 749 N N . ARG A 1 91 ? 18.892 12.311 -5.638 1.00 85.00 91 ARG A N 1
ATOM 750 C CA . ARG A 1 91 ? 19.020 12.800 -4.258 1.00 85.00 91 ARG A CA 1
ATOM 751 C C . ARG A 1 91 ? 19.067 11.651 -3.253 1.00 85.00 91 ARG A C 1
ATOM 753 O O . ARG A 1 91 ? 18.189 10.792 -3.235 1.00 85.00 91 ARG A O 1
ATOM 760 N N . GLY A 1 92 ? 20.079 11.674 -2.389 1.00 84.06 92 GLY A N 1
ATOM 761 C CA . GLY A 1 92 ? 20.282 10.670 -1.344 1.00 84.06 92 GLY A CA 1
ATOM 762 C C . GLY A 1 92 ? 21.074 9.433 -1.779 1.00 84.06 92 GLY A C 1
ATOM 763 O O . GLY A 1 92 ? 21.425 8.628 -0.916 1.00 84.06 92 GLY A O 1
ATOM 764 N N . LEU A 1 93 ? 21.418 9.281 -3.065 1.00 87.12 93 LEU A N 1
ATOM 765 C CA . LEU A 1 93 ? 22.350 8.238 -3.496 1.00 87.12 93 LEU A CA 1
ATOM 766 C C . LEU A 1 93 ? 23.799 8.694 -3.287 1.00 87.12 93 LEU A C 1
ATOM 768 O O . LEU A 1 93 ? 24.262 9.658 -3.890 1.00 87.12 93 LEU A O 1
ATOM 772 N N . THR A 1 94 ? 24.534 7.970 -2.442 1.00 84.69 94 THR A N 1
ATOM 773 C CA . THR A 1 94 ? 25.945 8.2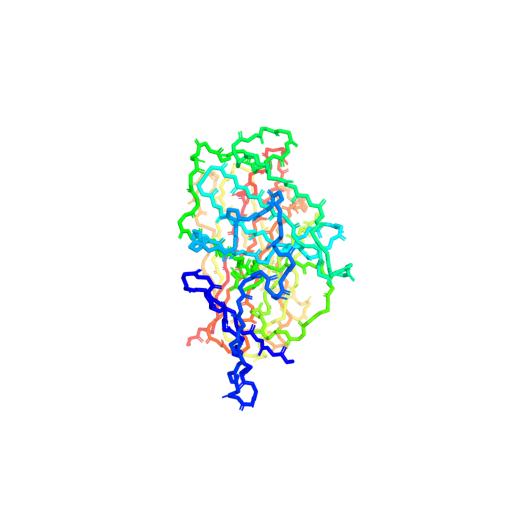58 -2.113 1.00 84.69 94 THR A CA 1
ATOM 774 C C . THR A 1 94 ? 26.942 7.389 -2.881 1.00 84.69 94 THR A C 1
ATOM 776 O O . THR A 1 94 ? 28.149 7.629 -2.836 1.00 84.69 94 THR A O 1
ATOM 779 N N . PHE A 1 95 ? 26.459 6.365 -3.583 1.00 84.81 95 PHE A N 1
ATOM 780 C CA . PHE A 1 95 ? 27.279 5.441 -4.356 1.00 84.81 95 PHE A CA 1
ATOM 781 C C . PHE A 1 95 ? 27.368 5.864 -5.821 1.00 84.81 95 PHE A C 1
ATOM 783 O O . PHE A 1 95 ? 26.459 6.475 -6.375 1.00 84.81 95 PHE A O 1
ATOM 790 N N . LYS A 1 96 ? 28.495 5.520 -6.451 1.00 86.62 96 LYS A N 1
ATOM 791 C CA . LYS A 1 96 ? 28.790 5.943 -7.821 1.00 86.62 96 LYS A CA 1
ATOM 792 C C . LYS A 1 96 ? 28.063 5.096 -8.858 1.00 86.62 96 LYS A C 1
ATOM 794 O O . LYS A 1 96 ? 27.574 5.652 -9.816 1.00 86.62 96 LYS A O 1
ATOM 799 N N . ASN A 1 97 ? 27.969 3.779 -8.684 1.00 89.12 97 ASN A N 1
ATOM 800 C CA . ASN A 1 97 ? 27.509 2.879 -9.743 1.00 89.12 97 ASN A CA 1
ATOM 801 C C . ASN A 1 97 ? 26.173 2.197 -9.435 1.00 89.12 97 ASN A C 1
ATOM 803 O O . ASN A 1 97 ? 25.971 1.723 -8.319 1.00 89.12 97 ASN A O 1
ATOM 807 N N . ILE A 1 98 ? 25.302 2.093 -10.443 1.00 92.88 98 ILE A N 1
ATOM 808 C CA . ILE A 1 98 ? 24.060 1.315 -10.372 1.00 92.88 98 ILE A CA 1
ATOM 809 C C . ILE A 1 98 ? 24.277 -0.038 -11.049 1.00 92.88 98 ILE A C 1
ATOM 811 O O . ILE A 1 98 ? 24.392 -0.101 -12.266 1.00 92.88 98 ILE A O 1
ATOM 815 N N . GLN A 1 99 ? 24.276 -1.122 -10.275 1.00 90.62 99 GLN A N 1
ATOM 816 C CA . GLN A 1 99 ? 24.423 -2.485 -10.812 1.00 90.62 99 GLN A CA 1
ATOM 817 C C . GLN A 1 99 ? 23.089 -3.114 -11.234 1.00 90.62 99 GLN A C 1
ATOM 819 O O . GLN A 1 99 ? 23.060 -4.082 -11.988 1.00 90.62 99 GLN A O 1
ATOM 824 N N . ALA A 1 100 ? 21.985 -2.600 -10.693 1.00 90.50 100 ALA A N 1
ATOM 825 C CA . ALA A 1 100 ? 20.631 -3.013 -11.013 1.00 90.50 100 ALA A CA 1
ATOM 826 C C . ALA A 1 100 ? 19.662 -1.894 -10.630 1.00 90.50 100 ALA A C 1
ATOM 828 O O . ALA A 1 100 ? 19.881 -1.178 -9.653 1.00 90.50 100 ALA A O 1
ATOM 829 N N . ALA A 1 101 ? 18.575 -1.773 -11.382 1.00 89.44 101 ALA A N 1
ATOM 830 C CA . ALA A 1 101 ? 17.494 -0.853 -11.085 1.00 89.44 101 ALA A CA 1
ATOM 831 C C . ALA A 1 101 ? 16.165 -1.561 -11.353 1.00 89.44 101 ALA A C 1
ATOM 833 O O . ALA A 1 101 ? 16.001 -2.220 -12.378 1.00 89.44 101 ALA A O 1
ATOM 834 N N . VAL A 1 102 ? 15.232 -1.442 -10.413 1.00 86.69 102 VAL A N 1
ATOM 835 C CA . VAL A 1 102 ? 13.887 -2.001 -10.532 1.00 86.69 102 VAL A CA 1
ATOM 836 C C . VAL A 1 102 ? 12.882 -0.922 -10.169 1.00 86.69 102 VAL A C 1
ATOM 838 O O . VAL A 1 102 ? 13.009 -0.264 -9.139 1.00 86.69 102 VAL A O 1
ATOM 841 N N . SER A 1 103 ? 11.902 -0.723 -11.045 1.00 81.94 103 SER A N 1
ATOM 842 C CA . SER A 1 103 ? 10.720 0.066 -10.724 1.00 81.94 103 SER A CA 1
ATOM 843 C C . SER A 1 103 ? 9.671 -0.931 -10.275 1.00 81.94 103 SER A C 1
ATOM 845 O O . SER A 1 103 ? 9.226 -1.762 -11.068 1.00 81.94 103 SER A O 1
ATOM 847 N N . VAL A 1 104 ? 9.372 -0.921 -8.982 1.00 72.56 104 VAL A N 1
ATOM 848 C CA . VAL A 1 104 ? 8.275 -1.706 -8.428 1.00 72.56 104 VAL A CA 1
ATOM 849 C C . VAL A 1 104 ? 7.077 -0.790 -8.310 1.00 72.56 104 VAL A C 1
ATOM 851 O O . VAL A 1 104 ? 7.179 0.317 -7.781 1.00 72.56 104 VAL A O 1
ATOM 854 N N . ASP A 1 105 ? 5.947 -1.259 -8.814 1.00 64.44 105 ASP A N 1
ATOM 855 C CA . ASP A 1 105 ? 4.686 -0.620 -8.501 1.00 64.44 105 ASP A CA 1
ATOM 856 C C . ASP A 1 105 ? 4.424 -0.820 -7.005 1.00 64.44 105 ASP A C 1
ATOM 858 O O . ASP A 1 105 ? 4.401 -1.949 -6.508 1.00 64.44 105 ASP A O 1
ATOM 862 N N . THR A 1 106 ? 4.283 0.273 -6.263 1.00 56.75 106 THR A N 1
ATOM 863 C CA . THR A 1 106 ? 3.969 0.210 -4.834 1.00 56.75 106 THR A CA 1
ATOM 864 C C . THR A 1 106 ? 2.594 -0.414 -4.595 1.00 56.75 106 THR A C 1
ATOM 866 O O . THR A 1 106 ? 2.367 -1.020 -3.548 1.00 56.75 106 THR A O 1
ATOM 869 N N . ASP A 1 107 ? 1.716 -0.377 -5.599 1.00 50.53 107 ASP A N 1
ATOM 870 C CA . ASP A 1 107 ? 0.393 -0.992 -5.559 1.00 50.53 107 ASP A CA 1
ATOM 871 C C . ASP A 1 107 ? 0.503 -2.530 -5.564 1.00 50.53 107 ASP A C 1
ATOM 873 O O . ASP A 1 107 ? -0.270 -3.221 -4.898 1.00 50.53 107 ASP A O 1
ATOM 877 N N . LEU A 1 108 ? 1.550 -3.083 -6.196 1.00 51.56 108 LEU A N 1
ATOM 878 C CA . LEU A 1 108 ? 1.921 -4.507 -6.113 1.00 51.56 108 LEU A CA 1
ATOM 879 C C . LEU A 1 108 ? 2.500 -4.901 -4.741 1.00 51.56 108 LEU A C 1
ATOM 881 O O . LEU A 1 108 ? 2.572 -6.090 -4.429 1.00 51.56 108 LEU A O 1
ATOM 885 N N . LEU A 1 109 ? 2.886 -3.924 -3.914 1.00 51.34 109 LEU A N 1
ATOM 886 C CA . LEU A 1 109 ? 3.339 -4.113 -2.532 1.00 51.34 109 LEU A CA 1
ATOM 887 C C . LEU A 1 109 ? 2.243 -3.802 -1.494 1.00 51.34 109 LEU A C 1
ATOM 889 O O . LEU A 1 109 ? 2.522 -3.800 -0.295 1.00 51.34 109 LEU A O 1
ATOM 893 N N . GLY A 1 110 ? 0.995 -3.596 -1.932 1.00 45.53 110 GLY A N 1
ATOM 894 C CA . GLY A 1 110 ? -0.168 -3.464 -1.052 1.00 45.53 110 GLY A CA 1
ATOM 895 C C . GLY A 1 110 ? -0.467 -2.048 -0.557 1.00 45.53 110 GLY A C 1
ATOM 896 O O . GLY A 1 110 ? -1.239 -1.904 0.389 1.00 45.53 110 GLY A O 1
ATOM 897 N N . SER A 1 111 ? 0.107 -1.001 -1.160 1.00 47.41 111 SER A N 1
ATOM 898 C CA . SER A 1 111 ? -0.324 0.376 -0.891 1.00 47.41 111 SER A CA 1
ATOM 899 C C . SER A 1 111 ? -1.322 0.836 -1.948 1.00 47.41 111 SER A C 1
ATOM 901 O O . SER A 1 111 ? -0.968 0.911 -3.116 1.00 47.41 111 SER A O 1
ATOM 903 N N . HIS A 1 112 ? -2.543 1.184 -1.554 1.00 49.25 112 HIS A N 1
ATOM 904 C CA . HIS A 1 112 ? -3.482 1.874 -2.435 1.00 49.25 112 HIS A CA 1
ATOM 905 C C . HIS A 1 112 ? -2.923 3.271 -2.765 1.00 49.25 112 HIS A C 1
ATOM 907 O O . HIS A 1 112 ? -2.746 4.090 -1.860 1.00 49.25 112 HIS A O 1
ATOM 913 N N . ARG A 1 113 ? -2.619 3.552 -4.039 1.00 44.47 113 ARG A N 1
ATOM 914 C CA . ARG A 1 113 ? -2.559 4.925 -4.552 1.00 44.47 113 ARG A CA 1
ATOM 915 C C . ARG A 1 113 ? -3.901 5.274 -5.155 1.00 44.47 113 ARG A C 1
ATOM 917 O O . ARG A 1 113 ? -4.325 4.733 -6.173 1.00 44.47 113 ARG A O 1
ATOM 924 N N . ASP A 1 114 ? -4.569 6.220 -4.531 1.00 45.22 114 ASP A N 1
ATOM 925 C CA . ASP A 1 114 ? -5.832 6.721 -5.019 1.00 45.22 114 ASP A CA 1
ATOM 926 C C . ASP A 1 114 ? -5.601 7.382 -6.384 1.00 45.22 114 ASP A C 1
ATOM 928 O O . ASP A 1 114 ? -4.855 8.351 -6.516 1.00 45.22 114 ASP A O 1
ATOM 932 N N . SER A 1 115 ? -6.350 6.887 -7.367 1.00 45.34 115 SER A N 1
ATOM 933 C CA . SER A 1 115 ? -6.777 7.595 -8.575 1.00 45.34 115 SER A CA 1
ATOM 934 C C . SER A 1 115 ? -5.739 7.773 -9.688 1.00 45.34 115 SER A C 1
ATOM 936 O O . SER A 1 115 ? -5.227 8.871 -9.889 1.00 45.34 115 SER A O 1
ATOM 938 N N . SER A 1 116 ? -5.552 6.736 -10.519 1.00 43.41 116 SER A N 1
ATOM 939 C CA . SER A 1 116 ? -5.801 6.812 -11.980 1.00 43.41 116 SER A CA 1
ATOM 940 C C . SER A 1 116 ? -5.571 5.467 -12.693 1.00 43.41 116 SER A C 1
ATOM 942 O O . SER A 1 116 ? -4.493 5.207 -13.208 1.00 43.41 116 SER A O 1
ATOM 944 N N . GLY A 1 117 ? -6.633 4.661 -12.801 1.00 47.78 117 GLY A N 1
ATOM 945 C CA . GLY A 1 117 ? -6.889 3.791 -13.957 1.00 47.78 117 GLY A CA 1
ATOM 946 C C . GLY A 1 117 ? -5.939 2.618 -14.220 1.00 47.78 117 GLY A C 1
ATOM 947 O O . GLY A 1 117 ? -5.035 2.710 -15.044 1.00 47.78 117 GLY A O 1
ATOM 948 N N . GLY A 1 118 ? -6.277 1.449 -13.679 1.00 40.31 118 GLY A N 1
ATOM 949 C CA . GLY A 1 118 ? -5.779 0.174 -14.187 1.00 40.31 118 GLY A CA 1
ATOM 950 C C . GLY A 1 118 ? -6.367 -0.993 -13.411 1.00 40.31 118 GLY A C 1
ATOM 951 O O . GLY A 1 118 ? -6.076 -1.141 -12.233 1.00 40.31 118 GLY A O 1
ATOM 952 N N . ASN A 1 119 ? -7.196 -1.812 -14.067 1.00 42.34 119 ASN A N 1
ATOM 953 C CA . ASN A 1 119 ? -7.764 -3.063 -13.545 1.00 42.34 119 ASN A CA 1
ATOM 954 C C . ASN A 1 119 ? -6.664 -4.101 -13.247 1.00 42.34 119 ASN A C 1
ATOM 956 O O . ASN A 1 119 ? -6.549 -5.116 -13.934 1.00 42.34 119 ASN A O 1
ATOM 960 N N . SER A 1 120 ? -5.846 -3.860 -12.231 1.00 42.22 120 SER A N 1
ATOM 961 C CA . SER A 1 120 ? -5.069 -4.907 -11.591 1.00 42.22 120 SER A CA 1
ATOM 962 C C . SER A 1 120 ? -5.867 -5.364 -10.381 1.00 42.22 120 SER A C 1
ATOM 964 O O . SER A 1 120 ? -6.363 -4.550 -9.606 1.00 42.22 120 SER A O 1
ATOM 966 N N . LYS A 1 121 ? -6.066 -6.674 -10.261 1.00 46.19 121 LYS A N 1
ATOM 967 C CA . LYS A 1 121 ? -6.784 -7.314 -9.158 1.00 46.19 121 LYS A CA 1
ATOM 968 C C . LYS A 1 121 ? -5.876 -7.273 -7.918 1.00 46.19 121 LYS A C 1
ATOM 970 O O . LYS A 1 121 ? -5.263 -8.270 -7.551 1.00 46.19 121 LYS A O 1
ATOM 975 N N . VAL A 1 122 ? -5.692 -6.065 -7.393 1.00 48.34 122 VAL A N 1
ATOM 976 C CA . VAL A 1 122 ? -4.890 -5.716 -6.218 1.00 48.34 122 VAL A CA 1
ATOM 977 C C . VAL A 1 122 ? -5.680 -6.129 -4.976 1.00 48.34 122 VAL A C 1
ATOM 979 O O . VAL A 1 122 ? -6.907 -6.157 -5.010 1.00 48.34 122 VAL A O 1
ATOM 982 N N . CYS A 1 123 ? -5.002 -6.508 -3.893 1.00 49.94 123 CYS A N 1
ATOM 983 C CA . CYS A 1 123 ? -5.640 -6.793 -2.608 1.00 49.94 123 CYS A CA 1
ATOM 984 C C . CYS A 1 123 ? -6.629 -5.660 -2.264 1.00 49.94 123 CYS A C 1
ATOM 986 O O . CYS A 1 123 ? -6.192 -4.521 -2.115 1.00 49.94 123 CYS A O 1
ATOM 988 N N . ASN A 1 124 ? -7.933 -5.962 -2.166 1.00 57.94 124 ASN A N 1
ATOM 989 C CA . ASN A 1 124 ? -9.041 -5.004 -1.988 1.00 57.94 124 ASN A CA 1
ATOM 990 C C . ASN A 1 124 ? -9.088 -4.404 -0.567 1.00 57.94 124 ASN A C 1
ATOM 992 O O . ASN A 1 124 ? -10.140 -4.338 0.067 1.00 57.94 124 ASN A O 1
ATOM 996 N N . GLY A 1 125 ? -7.934 -4.026 -0.024 1.00 65.19 125 GLY A N 1
ATOM 997 C CA . GLY A 1 125 ? -7.844 -3.387 1.274 1.00 65.19 125 GLY A CA 1
ATOM 998 C C . GLY A 1 125 ? -8.047 -1.881 1.195 1.00 65.19 125 GLY A C 1
ATOM 999 O O . GLY A 1 125 ? -7.581 -1.234 0.259 1.00 65.19 125 GLY A O 1
ATOM 1000 N N . THR A 1 126 ? -8.711 -1.321 2.201 1.00 76.62 126 THR A N 1
ATOM 1001 C CA . THR A 1 126 ? -8.856 0.126 2.375 1.00 76.62 126 THR A CA 1
ATOM 1002 C C . THR A 1 126 ? -7.956 0.576 3.516 1.00 76.62 126 THR A C 1
ATOM 1004 O O . THR A 1 126 ? -7.924 -0.048 4.574 1.00 76.62 126 THR A O 1
ATOM 1007 N N . CYS A 1 127 ? -7.231 1.677 3.335 1.00 82.88 127 CYS A N 1
ATOM 1008 C CA . CYS A 1 127 ? -6.595 2.387 4.437 1.00 82.88 127 CYS A CA 1
ATOM 1009 C C . CYS A 1 127 ? -7.054 3.839 4.454 1.00 82.88 127 CYS A C 1
ATOM 1011 O O . CYS A 1 127 ? -7.453 4.391 3.429 1.00 82.88 127 CYS A O 1
ATOM 1013 N N . GLY A 1 128 ? -7.035 4.467 5.624 1.00 83.75 128 GLY A N 1
ATOM 1014 C CA . GLY A 1 128 ? -7.509 5.836 5.712 1.00 83.75 128 GLY A CA 1
ATOM 1015 C C . GLY A 1 128 ? -7.566 6.406 7.114 1.00 83.75 128 GLY A C 1
ATOM 1016 O O . GLY A 1 128 ? -6.991 5.891 8.079 1.00 83.75 128 GLY A O 1
ATOM 1017 N N . THR A 1 129 ? -8.255 7.538 7.193 1.00 86.81 129 THR A N 1
ATOM 1018 C CA . THR A 1 129 ? -8.401 8.356 8.391 1.00 86.81 129 THR A CA 1
ATOM 1019 C C . THR A 1 129 ? -9.878 8.637 8.650 1.00 86.81 129 THR A C 1
ATOM 1021 O O . THR A 1 129 ? -10.691 8.660 7.724 1.00 86.81 129 THR A O 1
ATOM 1024 N N . ASN A 1 130 ? -10.258 8.800 9.916 1.00 88.56 130 ASN A N 1
ATOM 1025 C CA . ASN A 1 130 ? -11.607 9.223 10.285 1.00 88.56 130 ASN A CA 1
ATOM 1026 C C . ASN A 1 130 ? -11.569 9.940 11.638 1.00 88.56 130 ASN A C 1
ATOM 1028 O O . ASN A 1 130 ? -11.184 9.345 12.639 1.00 88.56 130 ASN A O 1
ATOM 1032 N N . ASP A 1 131 ? -12.006 11.196 11.674 1.00 90.12 131 ASP A N 1
ATOM 1033 C CA . ASP A 1 131 ? -12.020 12.004 12.902 1.00 90.12 131 ASP A CA 1
ATOM 1034 C C . ASP A 1 131 ? -13.396 12.004 13.597 1.00 90.12 131 ASP A C 1
ATOM 1036 O O . ASP A 1 131 ? -13.592 12.683 14.602 1.00 90.12 131 ASP A O 1
ATOM 1040 N N . THR A 1 132 ? -14.360 11.232 13.083 1.00 92.38 132 THR A N 1
ATOM 1041 C CA . THR A 1 132 ? -15.682 11.032 13.700 1.00 92.38 132 THR A CA 1
ATOM 1042 C C . THR A 1 132 ? -15.695 9.863 14.686 1.00 92.38 132 THR A C 1
ATOM 1044 O O . THR A 1 132 ? -16.758 9.524 15.200 1.00 92.38 132 THR A O 1
ATOM 1047 N N . GLY A 1 133 ? -14.552 9.210 14.919 1.00 94.25 133 GLY A N 1
ATOM 1048 C CA . GLY A 1 133 ? -14.408 8.072 15.825 1.00 94.25 133 GLY A CA 1
ATOM 1049 C C . GLY A 1 133 ? -15.059 6.785 15.357 1.00 94.25 133 GLY A C 1
ATOM 1050 O O . GLY A 1 133 ? -15.154 5.868 16.161 1.00 94.25 133 GLY A O 1
ATOM 1051 N N . LYS A 1 134 ? -15.489 6.673 14.093 1.00 97.06 134 LYS A N 1
ATOM 1052 C CA . LYS A 1 134 ? -16.205 5.490 13.594 1.00 97.06 134 LYS A CA 1
ATOM 1053 C C . LYS A 1 134 ? -15.732 5.077 12.211 1.00 97.06 134 LYS A C 1
ATOM 1055 O O . LYS A 1 134 ? -15.754 5.883 11.287 1.00 97.06 134 LYS A O 1
ATOM 1060 N N . TYR A 1 135 ? -15.371 3.808 12.057 1.00 96.25 135 TYR A N 1
ATOM 1061 C CA . TYR A 1 135 ? -15.015 3.220 10.769 1.00 96.25 135 TYR A CA 1
ATOM 1062 C C . TYR A 1 135 ? -15.925 2.040 10.438 1.00 96.25 135 TYR A C 1
ATOM 1064 O O . TYR A 1 135 ? -16.200 1.217 11.310 1.00 96.25 135 TYR A O 1
ATOM 1072 N N . CYS A 1 136 ? -16.395 1.971 9.193 1.00 94.81 136 CYS A N 1
ATOM 1073 C CA . CYS A 1 136 ? -17.287 0.928 8.699 1.00 94.81 136 CYS A CA 1
ATOM 1074 C C . CYS A 1 136 ? -16.684 0.252 7.468 1.00 94.81 136 CYS A C 1
ATOM 1076 O O . CYS A 1 136 ? -16.178 0.939 6.587 1.00 94.81 136 CYS A O 1
ATOM 1078 N N . PHE A 1 137 ? -16.799 -1.070 7.388 1.00 91.62 137 PHE A N 1
ATOM 1079 C CA . PHE A 1 137 ? -16.285 -1.886 6.290 1.00 91.62 137 PHE A CA 1
ATOM 1080 C C . PHE A 1 137 ? -17.165 -3.125 6.085 1.00 91.62 137 PHE A C 1
ATOM 1082 O O . PHE A 1 137 ? -18.007 -3.462 6.925 1.00 91.62 137 PHE A O 1
ATOM 1089 N N . GLN A 1 138 ? -17.002 -3.777 4.933 1.00 90.06 138 GLN A N 1
ATOM 1090 C CA . GLN A 1 138 ? -17.876 -4.857 4.484 1.00 90.06 138 GLN A CA 1
ATOM 1091 C C . GLN A 1 138 ? -17.171 -6.214 4.580 1.00 90.06 138 GLN A C 1
ATOM 1093 O O . GLN A 1 138 ? -16.224 -6.494 3.855 1.00 90.06 138 GLN A O 1
ATOM 1098 N N . LEU A 1 139 ? -17.668 -7.090 5.444 1.00 89.88 139 LEU A N 1
ATOM 1099 C CA . LEU A 1 139 ? -17.271 -8.492 5.515 1.00 89.88 139 LEU A CA 1
ATOM 1100 C C . LEU A 1 139 ? -18.142 -9.360 4.596 1.00 89.88 139 LEU A C 1
ATOM 1102 O O . LEU A 1 139 ? -19.266 -8.982 4.247 1.00 89.88 139 LEU A O 1
ATOM 1106 N N . PRO A 1 140 ? -17.679 -10.576 4.259 1.00 88.38 140 PRO A N 1
ATOM 1107 C CA . PRO A 1 140 ? -18.557 -11.607 3.724 1.00 88.38 140 PRO A CA 1
ATOM 1108 C C . PRO A 1 140 ? -19.752 -11.864 4.655 1.00 88.38 140 PRO A C 1
ATOM 1110 O O . PRO A 1 140 ? -19.641 -11.764 5.880 1.00 88.38 140 PRO A O 1
ATOM 1113 N N . HIS A 1 141 ? -20.905 -12.197 4.076 1.00 90.94 141 HIS A N 1
ATOM 1114 C CA . HIS A 1 141 ? -22.139 -12.400 4.836 1.00 90.94 141 HIS A CA 1
ATOM 1115 C C . HIS A 1 141 ? -22.042 -13.625 5.750 1.00 90.94 141 HIS A C 1
ATOM 1117 O O . HIS A 1 141 ? -21.562 -14.680 5.337 1.00 90.94 141 HIS A O 1
ATOM 1123 N N . SER A 1 142 ? -22.577 -13.500 6.966 1.00 92.44 142 SER A N 1
ATOM 1124 C CA . SER A 1 142 ? -22.760 -14.599 7.924 1.00 92.44 142 SER A CA 1
ATOM 1125 C C . SER A 1 142 ? -21.494 -15.404 8.257 1.00 92.44 142 SER A C 1
ATOM 1127 O O . SER A 1 142 ? -21.589 -16.564 8.655 1.00 92.44 142 SER A O 1
ATOM 1129 N N . ILE A 1 143 ? -20.306 -14.804 8.138 1.00 92.12 143 ILE A N 1
ATOM 1130 C CA . ILE A 1 143 ? -19.061 -15.435 8.590 1.00 92.12 143 ILE A CA 1
ATOM 1131 C C . ILE A 1 143 ? -18.787 -15.094 10.049 1.00 92.12 143 ILE A C 1
ATOM 1133 O O . ILE A 1 143 ? -19.220 -14.058 10.562 1.00 92.12 143 ILE A O 1
ATOM 1137 N N . ARG A 1 144 ? -17.996 -15.940 10.708 1.00 95.25 144 ARG A N 1
ATOM 1138 C CA . ARG A 1 144 ? -17.445 -15.609 12.017 1.00 95.25 144 ARG A CA 1
ATOM 1139 C C . ARG A 1 144 ? -16.175 -14.781 11.891 1.00 95.25 144 ARG A C 1
ATOM 1141 O O . ARG A 1 144 ? -15.304 -15.103 11.084 1.00 95.25 144 ARG A O 1
ATOM 1148 N N . PHE A 1 145 ? -16.038 -13.779 12.751 1.00 95.19 145 PHE A N 1
ATOM 1149 C CA . PHE A 1 145 ? -14.823 -12.979 12.881 1.00 95.19 145 PHE A CA 1
ATOM 1150 C C . PHE A 1 145 ? -14.451 -12.782 14.351 1.00 95.19 145 PHE A C 1
ATOM 1152 O O . PHE A 1 145 ? -15.310 -12.800 15.237 1.00 95.19 145 PHE A O 1
ATOM 1159 N N . GLY A 1 146 ? -13.154 -12.639 14.601 1.00 97.06 146 GLY A N 1
ATOM 1160 C CA . GLY A 1 146 ? -12.582 -12.305 15.896 1.00 97.06 146 GLY A CA 1
ATOM 1161 C C . GLY A 1 146 ? -12.359 -10.807 16.023 1.00 97.06 146 GLY A C 1
ATOM 1162 O O . GLY A 1 146 ? -12.155 -10.120 15.025 1.00 97.06 146 GLY A O 1
ATOM 1163 N N . LEU A 1 147 ? -12.388 -10.317 17.257 1.00 98.19 147 LEU A N 1
ATOM 1164 C CA . LEU A 1 147 ? -12.008 -8.961 17.625 1.00 98.19 147 LEU A CA 1
ATOM 1165 C C . LEU A 1 147 ? -11.121 -9.019 18.863 1.00 98.19 147 LEU A C 1
ATOM 1167 O O . LEU A 1 147 ? -11.464 -9.669 19.851 1.00 98.19 147 LEU A O 1
ATOM 1171 N N . ILE A 1 148 ? -10.005 -8.305 18.824 1.00 97.50 148 ILE A N 1
ATOM 1172 C CA . ILE A 1 148 ? -9.102 -8.092 19.948 1.00 97.50 148 ILE A CA 1
ATOM 1173 C C . ILE A 1 148 ? -8.928 -6.587 20.110 1.00 97.50 148 ILE A C 1
ATOM 1175 O O . ILE A 1 148 ? -8.570 -5.907 19.155 1.00 97.50 148 ILE A O 1
ATOM 1179 N N . ALA A 1 149 ? -9.185 -6.061 21.302 1.00 96.44 149 ALA A N 1
ATOM 1180 C CA . ALA A 1 149 ? -9.024 -4.642 21.594 1.00 96.44 149 ALA A CA 1
ATOM 1181 C C . ALA A 1 149 ? -7.976 -4.438 22.688 1.00 96.44 149 ALA A C 1
ATOM 1183 O O . ALA A 1 149 ? -8.002 -5.122 23.711 1.00 96.44 149 ALA A O 1
ATOM 1184 N N . TYR A 1 150 ? -7.090 -3.471 22.482 1.00 93.56 150 TYR A N 1
ATOM 1185 C CA . TYR A 1 150 ? -6.053 -3.049 23.417 1.00 93.56 150 TYR A CA 1
ATOM 1186 C C . TYR A 1 150 ? -6.216 -1.574 23.774 1.00 93.56 150 TYR A C 1
ATOM 1188 O O . TYR A 1 150 ? -6.769 -0.790 22.996 1.00 93.56 150 TYR A O 1
ATOM 1196 N N . THR A 1 151 ? -5.677 -1.188 24.927 1.00 93.06 151 THR A N 1
ATOM 1197 C CA . THR A 1 151 ? -5.512 0.208 25.331 1.00 93.06 151 THR A CA 1
ATOM 1198 C C . THR A 1 151 ? -4.099 0.498 25.796 1.00 93.06 151 THR A C 1
ATOM 1200 O O . THR A 1 151 ? -3.408 -0.356 26.353 1.00 93.06 151 THR A O 1
ATOM 1203 N N . ASN A 1 152 ? -3.660 1.725 25.546 1.00 91.31 152 ASN A N 1
ATOM 1204 C CA . ASN A 1 152 ? -2.293 2.164 25.805 1.00 91.31 152 ASN A CA 1
ATOM 1205 C C . ASN A 1 152 ? -2.255 3.575 26.403 1.00 91.31 152 ASN A C 1
ATOM 1207 O O . ASN A 1 152 ? -1.342 4.359 26.165 1.00 91.31 152 ASN A O 1
ATOM 1211 N N . THR A 1 153 ? -3.275 3.902 27.191 1.00 89.06 153 THR A N 1
ATOM 1212 C CA . THR A 1 153 ? -3.480 5.235 27.746 1.00 89.06 153 THR A CA 1
ATOM 1213 C C . THR A 1 153 ? -4.098 5.169 29.142 1.00 89.06 153 THR A C 1
ATOM 1215 O O . THR A 1 153 ? -4.689 4.170 29.559 1.00 89.06 153 THR A O 1
ATOM 1218 N N . ASN A 1 154 ? -3.956 6.260 29.893 1.00 88.38 154 ASN A N 1
ATOM 1219 C CA . ASN A 1 154 ? -4.618 6.435 31.191 1.00 88.38 154 ASN A CA 1
ATOM 1220 C C . ASN A 1 154 ? -6.044 6.986 31.059 1.00 88.38 154 ASN A C 1
ATOM 1222 O O . ASN A 1 154 ? -6.768 7.074 32.057 1.00 88.38 154 ASN A O 1
ATOM 1226 N N . ILE A 1 155 ? -6.429 7.376 29.845 1.00 88.81 155 ILE A N 1
ATOM 1227 C CA . ILE A 1 155 ? -7.746 7.908 29.523 1.00 88.81 155 ILE A CA 1
ATOM 1228 C C . ILE A 1 155 ? -8.679 6.731 29.223 1.00 88.81 155 ILE A C 1
ATOM 1230 O O . ILE A 1 155 ? -8.353 5.935 28.343 1.00 88.81 155 ILE A O 1
ATOM 1234 N N . PRO A 1 156 ? -9.826 6.589 29.909 1.00 90.75 156 PRO A N 1
ATOM 1235 C CA . PRO A 1 156 ? -10.752 5.492 29.647 1.00 90.75 156 PRO A CA 1
ATOM 1236 C C . PRO A 1 156 ? -11.122 5.410 28.163 1.00 90.75 156 PRO A C 1
ATOM 1238 O O . PRO A 1 156 ? -11.537 6.411 27.580 1.00 90.75 156 PRO A O 1
ATOM 1241 N N . GLN A 1 157 ? -10.957 4.228 27.569 1.00 94.25 157 GLN A N 1
ATOM 1242 C CA . GLN A 1 157 ? -11.314 3.968 26.174 1.00 94.25 157 GLN A CA 1
ATOM 1243 C C . GLN A 1 157 ? -12.547 3.073 26.112 1.00 94.25 157 GLN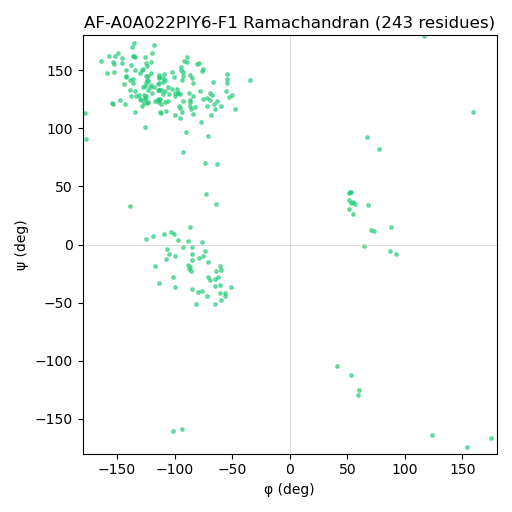 A C 1
ATOM 1245 O O . GLN A 1 157 ? -12.675 2.126 26.894 1.00 94.25 157 GLN A O 1
ATOM 1250 N N . THR A 1 158 ? -13.419 3.352 25.150 1.00 96.44 158 THR A N 1
ATOM 1251 C CA . THR A 1 158 ? -14.610 2.558 24.853 1.00 96.44 158 THR A CA 1
ATOM 1252 C C . THR A 1 158 ? -14.616 2.182 23.378 1.00 96.44 158 THR A C 1
ATOM 1254 O O . THR A 1 158 ? -14.481 3.051 22.524 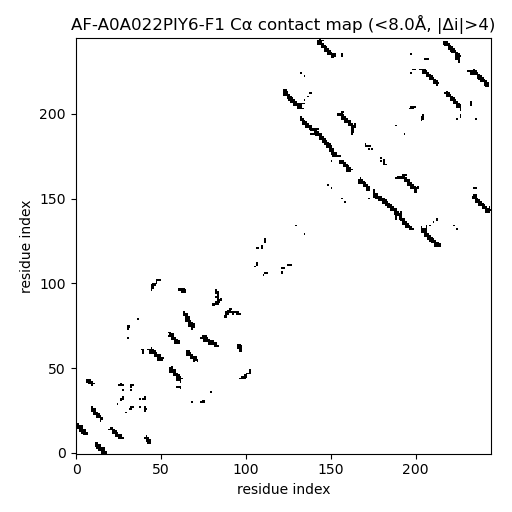1.00 96.44 158 THR A O 1
ATOM 1257 N N . VAL A 1 159 ? -14.785 0.895 23.080 1.00 98.12 159 VAL A N 1
ATOM 1258 C CA . VAL A 1 159 ? -14.939 0.346 21.730 1.00 98.12 159 VAL A CA 1
ATOM 1259 C C . VAL A 1 159 ? -16.361 -0.187 21.586 1.00 98.12 159 VAL A C 1
ATOM 1261 O O . VAL A 1 159 ? -16.738 -1.156 22.244 1.00 98.12 159 VAL A O 1
ATOM 1264 N N . LYS A 1 160 ? -17.157 0.430 20.717 1.00 98.56 160 LYS A N 1
ATOM 1265 C CA . LYS A 1 160 ? -18.516 -0.004 20.380 1.00 98.56 160 LYS A CA 1
ATOM 1266 C C . LYS A 1 160 ? -18.494 -0.779 19.068 1.00 98.56 160 LYS A C 1
ATOM 1268 O O . LYS A 1 160 ? -17.937 -0.316 18.070 1.00 98.56 160 LYS A O 1
ATOM 1273 N N . VAL A 1 161 ? -19.113 -1.954 19.071 1.00 98.62 161 VAL A N 1
ATOM 1274 C CA . VAL A 1 161 ? -19.186 -2.843 17.909 1.00 98.62 161 VAL A CA 1
ATOM 1275 C C . VAL A 1 161 ? -20.591 -2.777 17.340 1.00 98.62 161 VAL A C 1
ATOM 1277 O O . VAL A 1 161 ? -21.555 -3.055 18.051 1.00 98.62 161 VAL A O 1
ATOM 1280 N N . TYR A 1 162 ? -20.705 -2.440 16.058 1.00 98.69 162 TYR A N 1
ATOM 1281 C CA . TYR A 1 162 ? -21.967 -2.452 15.332 1.00 98.69 162 TYR A CA 1
ATOM 1282 C C . TYR A 1 162 ? -21.942 -3.504 14.228 1.00 98.69 162 TYR A C 1
ATOM 1284 O O . TYR A 1 162 ? -20.955 -3.616 13.498 1.00 98.69 162 TYR A O 1
ATOM 1292 N N . ILE A 1 163 ? -23.047 -4.230 14.088 1.00 98.44 163 ILE A N 1
ATOM 1293 C CA . ILE A 1 163 ? -23.285 -5.195 13.012 1.00 98.44 163 ILE A CA 1
ATOM 1294 C C . ILE A 1 163 ? -24.637 -4.852 12.406 1.00 98.44 163 ILE A C 1
ATOM 1296 O O . ILE A 1 163 ? -25.622 -4.759 13.134 1.00 98.44 163 ILE A O 1
ATOM 1300 N N . ASP A 1 164 ? -24.673 -4.623 11.094 1.00 97.75 164 ASP A N 1
ATOM 1301 C CA . ASP A 1 164 ? -25.885 -4.224 10.366 1.00 97.75 164 ASP A CA 1
ATOM 1302 C C . ASP A 1 164 ? -26.577 -3.004 11.008 1.00 97.75 164 ASP A C 1
ATOM 1304 O O . ASP A 1 164 ? -27.784 -2.982 11.231 1.00 97.75 164 ASP A O 1
ATOM 1308 N N . ASP A 1 165 ? -25.769 -1.993 11.356 1.00 97.25 165 ASP A N 1
ATOM 1309 C CA . ASP A 1 165 ? -26.162 -0.752 12.050 1.00 97.25 165 ASP A CA 1
ATOM 1310 C C . ASP A 1 165 ? -26.699 -0.917 13.485 1.00 97.25 165 ASP A C 1
ATOM 1312 O O . ASP A 1 165 ? -26.947 0.079 14.169 1.00 97.25 165 ASP A O 1
ATOM 1316 N N . LEU A 1 166 ? -26.796 -2.146 13.997 1.00 98.06 166 LEU A N 1
ATOM 1317 C CA . LEU A 1 166 ? -27.170 -2.427 15.379 1.00 98.06 166 LEU A CA 1
ATOM 1318 C C . LEU A 1 166 ? -25.934 -2.419 16.283 1.00 98.06 166 LEU A C 1
ATOM 1320 O O . LEU A 1 166 ? -24.957 -3.103 15.995 1.00 98.06 166 LEU A O 1
ATOM 1324 N N . LEU A 1 167 ? -25.987 -1.701 17.406 1.00 98.44 167 LEU A N 1
ATOM 1325 C CA . LEU A 1 167 ? -24.975 -1.804 18.461 1.00 98.44 167 LEU A CA 1
ATOM 1326 C C . LEU A 1 167 ? -25.073 -3.185 19.127 1.00 98.44 167 LEU A C 1
ATOM 1328 O O . LEU A 1 167 ? -26.056 -3.464 19.813 1.00 98.44 167 LEU A O 1
ATOM 1332 N N . VAL A 1 168 ? -24.066 -4.037 18.931 1.00 98.25 168 VAL A N 1
ATOM 1333 C CA . VAL A 1 168 ? -24.061 -5.422 19.435 1.00 98.25 168 VAL A CA 1
ATOM 1334 C C . VAL A 1 168 ? -23.216 -5.620 20.690 1.00 98.25 168 VAL A C 1
ATOM 1336 O O . VAL A 1 168 ? -23.511 -6.518 21.473 1.00 98.25 168 VAL A O 1
ATOM 1339 N N . ASP A 1 169 ? -22.170 -4.815 20.894 1.00 98.25 169 ASP A N 1
ATOM 1340 C CA . ASP A 1 169 ? -21.330 -4.888 22.096 1.00 98.25 169 ASP A CA 1
ATOM 1341 C C . ASP A 1 169 ? -20.691 -3.522 22.400 1.00 98.25 169 ASP A C 1
ATOM 1343 O O . ASP A 1 169 ? -20.517 -2.676 21.518 1.00 98.25 169 ASP A O 1
ATOM 1347 N N . THR A 1 170 ? -20.344 -3.301 23.665 1.00 97.88 170 THR A N 1
ATOM 1348 C CA . THR A 1 170 ? -19.589 -2.139 24.146 1.00 97.88 170 THR A CA 1
ATOM 1349 C C . THR A 1 170 ? -18.506 -2.626 25.094 1.00 97.88 170 THR A C 1
ATOM 1351 O O . THR A 1 170 ? -18.779 -3.154 26.171 1.00 97.88 170 THR A O 1
ATOM 1354 N N . LEU A 1 171 ? -17.260 -2.445 24.680 1.00 96.31 171 LEU A N 1
ATOM 1355 C CA . LEU A 1 171 ? -16.071 -2.873 25.396 1.00 96.31 171 LEU A CA 1
ATOM 1356 C C . LEU A 1 171 ? -15.437 -1.639 26.031 1.00 96.31 171 LEU A C 1
ATOM 1358 O O . LEU A 1 171 ? -15.211 -0.644 25.348 1.00 96.31 171 LEU A O 1
ATOM 1362 N N . THR A 1 172 ? -15.137 -1.688 27.323 1.00 93.88 172 THR A N 1
ATOM 1363 C CA . THR A 1 172 ? -14.530 -0.559 28.037 1.00 93.88 172 THR A CA 1
ATOM 1364 C C . THR A 1 172 ? -13.234 -1.003 28.692 1.00 93.88 172 THR A C 1
ATOM 1366 O O . THR A 1 172 ? -13.137 -2.108 29.225 1.00 93.88 172 THR A O 1
ATOM 1369 N N . SER A 1 173 ? -12.227 -0.134 28.671 1.00 89.44 173 SER A N 1
ATOM 1370 C CA . SER A 1 173 ? -10.960 -0.363 29.361 1.00 89.44 173 SER A CA 1
ATOM 1371 C C . SER A 1 173 ? -11.180 -0.536 30.865 1.00 89.44 173 SER A C 1
ATOM 1373 O O . SER A 1 173 ? -11.651 0.387 31.532 1.00 89.44 173 SER A O 1
ATOM 1375 N N . THR A 1 174 ? -10.816 -1.695 31.408 1.00 74.50 174 THR A N 1
ATOM 1376 C CA . THR A 1 174 ? -10.923 -1.991 32.846 1.00 74.50 174 THR A CA 1
ATOM 1377 C C . THR A 1 174 ? -9.708 -1.507 33.639 1.00 74.50 174 THR A C 1
ATOM 1379 O O . THR A 1 174 ? -9.818 -1.254 34.838 1.00 74.50 174 THR A O 1
ATOM 1382 N N . SER A 1 175 ? -8.560 -1.333 32.979 1.00 68.19 175 SER A N 1
ATOM 1383 C CA . SER A 1 175 ? -7.311 -0.851 33.567 1.00 68.19 175 SER A CA 1
ATOM 1384 C C . SER A 1 175 ? -6.763 0.372 32.826 1.00 68.19 175 SER A C 1
ATOM 1386 O O . SER A 1 175 ? -6.882 0.507 31.607 1.00 68.19 175 SER A O 1
ATOM 1388 N N . LYS A 1 176 ? -6.153 1.284 33.594 1.00 74.19 176 LYS A N 1
ATOM 1389 C CA . LYS A 1 176 ? -5.372 2.418 33.080 1.00 74.19 176 LYS A CA 1
ATOM 1390 C C . LYS A 1 176 ? -3.927 1.973 32.852 1.00 74.19 176 LYS A C 1
ATOM 1392 O O . LYS A 1 176 ? -3.416 1.158 33.619 1.00 74.19 176 LYS A O 1
ATOM 1397 N N . GLY A 1 177 ? -3.265 2.518 31.835 1.00 72.69 177 GLY A N 1
ATOM 1398 C CA . GLY A 1 177 ? -1.840 2.292 31.585 1.00 72.69 177 GLY A CA 1
ATOM 1399 C C . GLY A 1 177 ? -1.547 1.740 30.193 1.00 72.69 177 GLY A C 1
ATOM 1400 O O . GLY A 1 177 ? -2.377 1.823 29.291 1.00 72.69 177 GLY A O 1
ATOM 1401 N N . GLN A 1 178 ? -0.342 1.200 30.019 1.00 78.94 178 GLN A N 1
ATOM 1402 C CA . GLN A 1 178 ? 0.171 0.757 28.723 1.00 78.94 178 GLN A CA 1
ATOM 1403 C C . GLN A 1 178 ? -0.112 -0.729 28.455 1.00 78.94 178 GLN A C 1
ATOM 1405 O O . GLN A 1 178 ? -0.024 -1.553 29.360 1.00 78.94 178 GLN A O 1
ATOM 1410 N N . ASN A 1 179 ? -0.379 -1.060 27.190 1.00 80.25 179 ASN A N 1
ATOM 1411 C CA . ASN A 1 179 ? -0.523 -2.412 26.637 1.00 80.25 179 ASN A CA 1
ATOM 1412 C C . ASN A 1 179 ? -1.563 -3.303 27.337 1.00 80.25 179 ASN A C 1
ATOM 1414 O O . ASN A 1 179 ? -1.373 -4.513 27.467 1.00 80.25 179 ASN A O 1
ATOM 1418 N N . ASN A 1 180 ? -2.675 -2.723 27.779 1.00 88.75 180 ASN A N 1
ATOM 1419 C CA . ASN A 1 180 ? -3.734 -3.463 28.451 1.00 88.75 180 ASN A CA 1
ATOM 1420 C C . ASN A 1 180 ? -4.674 -4.116 27.433 1.00 88.75 180 ASN A C 1
ATOM 1422 O O . ASN A 1 180 ? -5.215 -3.450 26.552 1.00 88.75 180 ASN A O 1
ATOM 1426 N N . LEU A 1 181 ? -4.906 -5.422 27.569 1.00 91.50 181 LEU A N 1
ATOM 1427 C CA . LEU A 1 181 ? -5.941 -6.118 26.809 1.00 91.50 181 LEU A CA 1
ATOM 1428 C C . LEU A 1 181 ? -7.320 -5.700 27.339 1.00 91.50 181 LEU A C 1
ATOM 1430 O O . LEU A 1 181 ? -7.635 -5.938 28.502 1.00 91.50 181 LEU A O 1
ATOM 1434 N N . MET A 1 182 ? -8.145 -5.109 26.478 1.00 92.19 182 MET A N 1
ATOM 1435 C CA . MET A 1 182 ? -9.528 -4.756 26.796 1.00 92.19 182 MET A CA 1
ATOM 1436 C C . MET A 1 182 ? -10.442 -5.974 26.659 1.00 92.19 182 MET A C 1
ATOM 1438 O O . MET A 1 182 ? -11.195 -6.289 27.577 1.00 92.19 182 MET A O 1
ATOM 1442 N N . ALA A 1 183 ? -10.382 -6.667 25.518 1.00 93.88 183 ALA A N 1
ATOM 1443 C CA . ALA A 1 183 ? -11.189 -7.858 25.280 1.00 93.88 183 ALA A CA 1
ATOM 1444 C C . ALA A 1 183 ? -10.676 -8.693 24.102 1.00 93.88 183 ALA A C 1
ATOM 1446 O O . ALA A 1 183 ? -10.063 -8.172 23.171 1.00 93.88 183 ALA A O 1
ATOM 1447 N N . THR A 1 184 ? -11.043 -9.975 24.111 1.00 96.62 184 THR A N 1
ATOM 1448 C CA . THR A 1 184 ? -11.053 -10.854 22.938 1.00 96.62 184 THR A CA 1
ATOM 1449 C C . THR A 1 184 ? -12.465 -11.405 22.777 1.00 96.62 184 THR A C 1
ATOM 1451 O O . THR A 1 184 ? -13.019 -11.990 23.709 1.00 96.62 184 THR A O 1
ATOM 1454 N N . LYS A 1 185 ? -13.076 -11.177 21.617 1.00 97.88 185 LYS A N 1
ATOM 1455 C CA . LYS A 1 185 ? -14.471 -11.517 21.318 1.00 97.88 185 LYS A CA 1
ATOM 1456 C C . LYS A 1 185 ? -14.571 -12.161 19.943 1.00 97.88 185 LYS A C 1
ATOM 1458 O O . LYS A 1 185 ? -13.673 -12.024 19.118 1.00 97.88 185 LYS A O 1
ATOM 1463 N N . ALA A 1 186 ? -15.680 -12.845 19.696 1.00 97.44 186 ALA A N 1
ATOM 1464 C CA . ALA A 1 186 ? -16.025 -13.329 18.371 1.00 97.44 186 ALA A CA 1
ATOM 1465 C C . ALA A 1 186 ? -17.502 -13.068 18.087 1.00 97.44 186 ALA A C 1
ATOM 1467 O O . ALA A 1 186 ? -18.338 -13.223 18.976 1.00 97.44 186 ALA A O 1
ATOM 1468 N N . TYR A 1 187 ? -17.805 -12.716 16.843 1.00 97.62 187 TYR A N 1
ATOM 1469 C CA . TYR A 1 187 ? -19.148 -12.366 16.389 1.00 97.62 187 TYR A CA 1
ATOM 1470 C C . TYR A 1 187 ? -19.459 -13.042 15.049 1.00 97.62 187 TYR A C 1
ATOM 1472 O O . TYR A 1 187 ? -18.586 -13.668 14.443 1.00 97.62 187 TYR A O 1
ATOM 1480 N N . THR A 1 188 ? -20.706 -12.908 14.592 1.00 96.62 188 THR A N 1
ATOM 1481 C CA . THR A 1 188 ? -21.150 -13.316 13.250 1.00 96.62 188 THR A CA 1
ATOM 1482 C C . THR A 1 188 ? -21.534 -12.070 12.465 1.00 96.62 188 THR A C 1
ATOM 1484 O O . THR A 1 188 ? -22.254 -11.231 12.995 1.00 96.62 188 THR A O 1
ATOM 1487 N N . SER A 1 189 ? -21.067 -11.936 11.224 1.00 94.94 189 SER A N 1
ATOM 1488 C CA . SER A 1 189 ? -21.119 -10.675 10.475 1.00 94.94 189 SER A CA 1
ATOM 1489 C C . SER A 1 189 ? -22.493 -10.256 9.942 1.00 94.94 189 SER A C 1
ATOM 1491 O O . SER A 1 189 ? -22.594 -9.162 9.403 1.00 94.94 189 SER A O 1
ATOM 1493 N N . GLY A 1 190 ? -23.542 -11.076 10.063 1.00 95.19 190 GLY A N 1
ATOM 1494 C CA . GLY A 1 190 ? -24.874 -10.723 9.550 1.00 95.19 190 GLY A CA 1
ATOM 1495 C C . GLY A 1 190 ? -24.870 -10.485 8.033 1.00 95.19 190 GLY A C 1
ATOM 1496 O O . GLY A 1 190 ? -24.407 -11.350 7.280 1.00 95.19 190 GLY A O 1
ATOM 1497 N N . THR A 1 191 ? -25.342 -9.315 7.583 1.00 95.12 191 THR A N 1
ATOM 1498 C CA . THR A 1 191 ? -25.229 -8.857 6.179 1.00 95.12 191 THR A CA 1
ATOM 1499 C C . THR A 1 191 ? -23.829 -8.364 5.815 1.00 95.12 191 THR A C 1
ATOM 1501 O O . THR A 1 191 ? -23.584 -7.938 4.694 1.00 95.12 191 THR A O 1
ATOM 1504 N N . GLY A 1 192 ? -22.880 -8.443 6.744 1.00 92.69 192 GLY A N 1
ATOM 1505 C CA . GLY A 1 192 ? -21.474 -8.132 6.541 1.00 92.69 192 GLY A CA 1
ATOM 1506 C C . GLY A 1 192 ? -21.094 -6.691 6.870 1.00 92.69 192 GLY A C 1
ATOM 1507 O O . GLY A 1 192 ? -19.905 -6.396 6.920 1.00 92.69 192 GLY A O 1
ATOM 1508 N N . LYS A 1 193 ? -22.049 -5.796 7.143 1.00 95.69 193 LYS A N 1
ATOM 1509 C CA . LYS A 1 193 ? -21.734 -4.407 7.490 1.00 95.69 193 LYS A CA 1
ATOM 1510 C C . LYS A 1 193 ? -21.248 -4.326 8.934 1.00 95.69 193 LYS A C 1
ATOM 1512 O O . LYS A 1 193 ? -22.048 -4.403 9.866 1.00 95.69 193 LYS A O 1
ATOM 1517 N N . ILE A 1 194 ? -19.946 -4.130 9.117 1.00 96.69 194 ILE A N 1
ATOM 1518 C CA . ILE A 1 194 ? -19.326 -3.975 10.435 1.00 96.69 194 ILE A CA 1
ATOM 1519 C C . ILE A 1 194 ? -18.910 -2.524 10.613 1.00 96.69 194 ILE A C 1
ATOM 1521 O O . ILE A 1 194 ? -18.248 -1.966 9.742 1.00 96.69 194 ILE A O 1
ATOM 1525 N N . CYS A 1 195 ? -19.253 -1.923 11.752 1.00 97.81 195 CYS A N 1
ATOM 1526 C CA . CYS A 1 195 ? -18.676 -0.644 12.150 1.00 97.81 195 CYS A CA 1
ATOM 1527 C C . CYS A 1 195 ? -18.071 -0.727 13.545 1.00 97.81 195 CYS A C 1
ATOM 1529 O O . CYS A 1 195 ? -18.694 -1.241 14.472 1.00 97.81 195 CYS A O 1
ATOM 1531 N N . ILE A 1 196 ? -16.887 -0.150 13.703 1.00 98.38 196 ILE A N 1
ATOM 1532 C CA . ILE A 1 196 ? -16.213 -0.002 14.986 1.00 98.38 196 ILE A CA 1
ATOM 1533 C C . ILE A 1 196 ? -16.138 1.480 15.306 1.00 98.38 196 ILE A C 1
ATOM 1535 O O . ILE A 1 196 ? -15.647 2.276 14.505 1.00 98.38 196 ILE A O 1
ATOM 1539 N N . GLU A 1 197 ? -16.644 1.840 16.477 1.00 98.38 197 GLU A N 1
ATOM 1540 C CA . GLU A 1 197 ? -16.575 3.194 17.008 1.00 98.38 197 GLU A CA 1
ATOM 1541 C C . GLU A 1 197 ? -15.708 3.194 18.263 1.00 98.38 197 GLU A C 1
ATOM 1543 O O . GLU A 1 197 ? -15.856 2.317 19.115 1.00 98.38 197 GLU A O 1
ATOM 1548 N N . ILE A 1 198 ? -14.784 4.146 18.359 1.00 97.56 198 ILE A N 1
ATOM 1549 C CA . ILE A 1 198 ? -13.833 4.248 19.463 1.00 97.56 198 ILE A CA 1
ATOM 1550 C C . ILE A 1 198 ? -13.930 5.642 20.075 1.00 97.56 198 ILE A C 1
ATOM 1552 O O . ILE A 1 198 ? -13.796 6.655 19.384 1.00 97.56 198 ILE A O 1
ATOM 1556 N N . GLU A 1 199 ? -14.135 5.673 21.387 1.00 96.38 199 GLU A N 1
ATOM 1557 C CA . GLU A 1 199 ? -14.232 6.888 22.187 1.00 96.38 199 GLU A CA 1
ATOM 1558 C C . GLU A 1 199 ? -13.194 6.896 23.314 1.00 96.38 199 GLU A C 1
ATOM 1560 O O . GLU A 1 199 ? -12.980 5.884 23.984 1.00 96.38 199 GLU A O 1
ATOM 1565 N N . GLY A 1 200 ? -12.608 8.065 23.568 1.00 93.56 200 GLY A N 1
ATOM 1566 C CA . GLY A 1 200 ? -11.757 8.356 24.717 1.00 93.56 200 GLY A CA 1
ATOM 1567 C C . GLY A 1 200 ? -12.432 9.393 25.606 1.00 93.56 200 GLY A C 1
ATOM 1568 O O . GLY A 1 200 ? -12.785 10.470 25.130 1.00 93.56 200 GLY A O 1
ATOM 1569 N N . ASP A 1 201 ? -12.649 9.069 26.883 1.00 90.69 201 ASP A N 1
ATOM 1570 C CA . ASP A 1 201 ? -13.377 9.934 27.836 1.00 90.69 201 ASP A CA 1
ATOM 1571 C C . ASP A 1 201 ? -14.754 10.401 27.311 1.00 90.69 201 ASP A C 1
ATOM 1573 O O . ASP A 1 201 ? -15.160 11.554 27.458 1.00 90.69 201 ASP A O 1
ATOM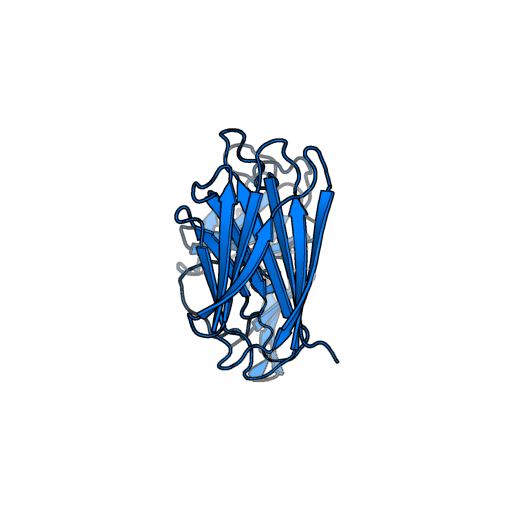 1577 N N . GLY A 1 202 ? -15.459 9.500 26.615 1.00 91.44 202 GLY A N 1
ATOM 1578 C CA . GLY A 1 202 ? -16.775 9.764 26.025 1.00 91.44 202 GLY A CA 1
ATOM 1579 C C . GLY A 1 202 ? -16.764 10.673 24.791 1.00 91.44 202 GLY A C 1
ATOM 1580 O O . GLY A 1 202 ? -17.823 11.141 24.378 1.00 91.44 202 GLY A O 1
ATOM 1581 N N . LYS A 1 203 ? -15.594 10.951 24.203 1.00 93.81 203 LYS A N 1
ATOM 1582 C CA . LYS A 1 203 ? -15.457 11.730 22.965 1.00 93.81 203 LYS A CA 1
ATOM 1583 C C . LYS A 1 203 ? -14.931 10.858 21.827 1.00 93.81 203 LYS A C 1
ATOM 1585 O O . LYS A 1 203 ? -14.067 10.021 22.085 1.00 93.81 203 LYS A O 1
ATOM 1590 N N . PRO A 1 204 ? -15.376 11.077 20.578 1.00 95.38 204 PRO A N 1
ATOM 1591 C CA . PRO A 1 204 ? -14.847 10.355 19.426 1.00 95.38 204 PRO A CA 1
ATOM 1592 C C . PRO A 1 204 ? -13.326 10.492 19.305 1.00 95.38 204 PRO A C 1
ATOM 1594 O O . PRO A 1 204 ? -12.791 11.602 19.372 1.00 95.38 204 PRO A O 1
ATOM 1597 N N . CYS A 1 205 ? -12.634 9.370 19.111 1.00 95.50 205 CYS A N 1
ATOM 1598 C CA . CYS A 1 205 ? -11.204 9.368 18.821 1.00 95.50 205 CYS A CA 1
ATOM 1599 C C . CYS A 1 205 ? -10.933 9.700 17.347 1.00 95.50 205 CYS A C 1
ATOM 1601 O O . CYS A 1 205 ? -11.750 9.441 16.466 1.00 95.50 205 CYS A O 1
ATOM 1603 N N . LYS A 1 206 ? -9.733 10.199 17.051 1.00 94.81 206 LYS A N 1
ATOM 1604 C CA . LYS A 1 206 ? -9.213 10.219 15.680 1.00 94.81 206 LYS A CA 1
ATOM 1605 C C . LYS A 1 206 ? -8.723 8.829 15.321 1.00 94.81 206 LYS A C 1
ATOM 1607 O O . LYS A 1 206 ? -7.975 8.225 16.088 1.00 94.81 206 LYS A O 1
ATOM 1612 N N . 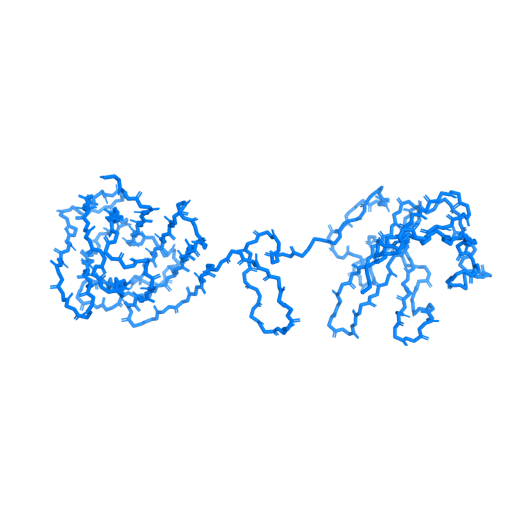LEU A 1 207 ? -9.113 8.338 14.153 1.00 94.56 207 LEU A N 1
ATOM 1613 C CA . LEU A 1 207 ? -8.808 6.990 13.702 1.00 94.56 207 LEU A CA 1
ATOM 1614 C C . LEU A 1 207 ? -7.785 6.973 12.565 1.00 94.56 207 LEU A C 1
ATOM 1616 O O . LEU A 1 207 ? -7.752 7.840 11.680 1.00 94.56 207 LEU A O 1
ATOM 1620 N N . ARG A 1 208 ? -6.982 5.913 12.578 1.00 91.06 208 ARG A N 1
ATOM 1621 C CA . ARG A 1 208 ? -6.231 5.378 11.444 1.00 91.06 208 ARG A CA 1
ATOM 1622 C C . ARG A 1 208 ? -6.641 3.931 11.278 1.00 91.06 208 ARG A C 1
ATOM 1624 O O . ARG A 1 208 ? -6.691 3.203 12.265 1.00 91.06 208 ARG A O 1
ATOM 1631 N N . TYR A 1 209 ? -6.947 3.521 10.062 1.00 90.38 209 TYR A N 1
ATOM 1632 C CA . TYR A 1 209 ? -7.397 2.161 9.815 1.00 90.38 209 TYR A CA 1
ATOM 1633 C C . TYR A 1 209 ? -6.764 1.577 8.566 1.00 90.38 209 TYR A C 1
ATOM 1635 O O . TYR A 1 209 ? -6.356 2.296 7.651 1.00 90.38 209 TYR A O 1
ATOM 1643 N N . LEU A 1 210 ? -6.701 0.254 8.573 1.00 86.75 210 LEU A N 1
ATOM 1644 C CA . LEU A 1 210 ? -6.407 -0.586 7.432 1.00 86.75 210 LEU A CA 1
ATOM 1645 C C . LEU A 1 210 ? -7.270 -1.836 7.557 1.00 86.75 210 LEU A C 1
ATOM 1647 O O . LEU A 1 210 ? -7.141 -2.566 8.536 1.00 86.75 210 LEU A O 1
ATOM 1651 N N . ASP A 1 211 ? -8.110 -2.110 6.575 1.00 85.25 211 ASP A N 1
ATOM 1652 C CA . ASP A 1 211 ? -8.702 -3.427 6.381 1.00 85.25 211 ASP A CA 1
ATOM 1653 C C . ASP A 1 211 ? -8.189 -4.028 5.085 1.00 85.25 211 ASP A C 1
ATOM 1655 O O . ASP A 1 211 ? -7.895 -3.326 4.126 1.00 85.25 211 ASP A O 1
ATOM 1659 N N . ASN A 1 212 ? -8.031 -5.342 5.083 1.00 77.25 212 ASN A N 1
ATOM 1660 C CA . ASN A 1 212 ? -7.730 -6.115 3.902 1.00 77.25 212 ASN A CA 1
ATOM 1661 C C . ASN A 1 212 ? -8.781 -7.208 3.782 1.00 77.25 212 ASN A C 1
ATOM 1663 O O . ASN A 1 212 ? -8.743 -8.232 4.477 1.00 77.25 212 ASN A O 1
ATOM 1667 N N . ILE A 1 213 ? -9.739 -6.948 2.901 1.00 65.44 213 ILE A N 1
ATOM 1668 C CA . ILE A 1 213 ? -10.755 -7.901 2.500 1.00 65.44 213 ILE A CA 1
ATOM 1669 C C . ILE A 1 213 ? -10.203 -8.590 1.254 1.00 65.44 213 ILE A C 1
ATOM 1671 O O . ILE A 1 213 ? -10.518 -8.228 0.124 1.00 65.44 213 ILE A O 1
ATOM 1675 N N . PHE A 1 214 ? -9.311 -9.563 1.442 1.00 60.16 214 PHE A N 1
ATOM 1676 C CA . PHE A 1 214 ? -8.922 -10.433 0.338 1.00 60.16 214 PHE A CA 1
ATOM 1677 C C . PHE A 1 214 ? -10.198 -11.052 -0.267 1.00 60.16 214 PHE A C 1
ATOM 1679 O O . PHE A 1 214 ? -11.085 -11.474 0.481 1.00 60.16 214 PHE A O 1
ATOM 1686 N N . ASP A 1 215 ? -10.280 -11.140 -1.603 1.00 53.47 215 ASP A N 1
ATOM 1687 C CA . ASP A 1 215 ? -11.342 -11.808 -2.397 1.00 53.47 215 ASP A CA 1
ATOM 1688 C C . ASP A 1 215 ? -11.393 -13.346 -2.154 1.00 53.47 215 ASP A C 1
ATOM 1690 O O . ASP A 1 215 ? -11.622 -14.157 -3.052 1.00 53.47 215 ASP A O 1
ATOM 1694 N N . GLY A 1 216 ? -11.105 -13.775 -0.929 1.00 56.44 216 GLY A N 1
ATOM 1695 C CA . GLY A 1 216 ? -10.849 -15.134 -0.497 1.00 56.44 216 GLY A CA 1
ATOM 1696 C C . GLY A 1 216 ? -10.070 -15.094 0.815 1.00 56.44 216 GLY A C 1
ATOM 1697 O O . GLY A 1 216 ? -8.944 -14.618 0.860 1.00 56.44 216 GLY A O 1
ATOM 1698 N N . ASN A 1 217 ? -10.707 -15.574 1.880 1.00 66.62 217 ASN A N 1
ATOM 1699 C CA . ASN A 1 217 ? -10.168 -15.766 3.229 1.00 66.62 217 ASN A CA 1
ATOM 1700 C C . ASN A 1 217 ? -8.676 -16.186 3.271 1.00 66.62 217 ASN A C 1
ATOM 1702 O O . ASN A 1 217 ? -8.292 -17.064 2.493 1.00 66.62 217 ASN A O 1
ATOM 1706 N N . PRO A 1 218 ? -7.862 -15.687 4.227 1.00 75.06 218 PRO A N 1
ATOM 1707 C CA . PRO A 1 218 ? -8.232 -14.901 5.414 1.00 75.06 218 PRO A CA 1
ATOM 1708 C C . PRO A 1 218 ? -8.196 -13.379 5.198 1.00 75.06 218 PRO A C 1
ATOM 1710 O O . PRO A 1 218 ? -7.480 -12.897 4.332 1.00 75.06 218 PRO A O 1
ATOM 1713 N N . GLY A 1 219 ? -8.920 -12.623 6.027 1.00 85.81 219 GLY A N 1
ATOM 1714 C CA . GLY A 1 219 ? -8.897 -11.157 6.061 1.00 85.81 219 GLY A CA 1
ATOM 1715 C C . GLY A 1 219 ? -8.594 -10.595 7.452 1.00 85.81 219 GLY A C 1
ATOM 1716 O O . GLY A 1 219 ? -8.704 -11.293 8.468 1.00 85.81 219 GLY A O 1
ATOM 1717 N N . THR A 1 220 ? -8.176 -9.329 7.488 1.00 90.06 220 THR A N 1
ATOM 1718 C CA . THR A 1 220 ? -7.833 -8.604 8.721 1.00 90.06 220 THR A CA 1
ATOM 1719 C C . THR A 1 220 ? -8.285 -7.152 8.654 1.00 90.06 220 THR A C 1
ATOM 1721 O O . THR A 1 220 ? -8.322 -6.569 7.573 1.00 90.06 220 THR A O 1
ATOM 1724 N N . ALA A 1 221 ? -8.600 -6.562 9.804 1.00 91.88 221 ALA A N 1
ATOM 1725 C CA . ALA A 1 221 ? -8.752 -5.121 9.944 1.00 91.88 221 ALA A CA 1
ATOM 1726 C C . ALA A 1 221 ? -8.062 -4.632 11.217 1.00 91.88 221 ALA A C 1
ATOM 1728 O O . ALA A 1 221 ? -8.155 -5.261 12.269 1.00 91.88 221 ALA A O 1
ATOM 1729 N N . ILE A 1 222 ? -7.379 -3.499 11.123 1.00 94.62 222 ILE A N 1
ATOM 1730 C CA . ILE A 1 222 ? -6.704 -2.828 12.228 1.00 94.62 222 ILE A CA 1
ATOM 1731 C C . ILE A 1 222 ? -7.236 -1.406 12.294 1.00 94.62 222 ILE A C 1
ATOM 1733 O O . ILE A 1 222 ? -7.226 -0.689 11.295 1.00 94.62 222 ILE A O 1
ATOM 1737 N N . ILE A 1 223 ? -7.695 -1.001 13.472 1.00 96.25 223 ILE A N 1
ATOM 1738 C CA . ILE A 1 223 ? -8.207 0.340 13.737 1.00 96.25 223 ILE A CA 1
ATOM 1739 C C . ILE A 1 223 ? -7.477 0.876 14.959 1.00 96.25 223 ILE A C 1
ATOM 1741 O O . ILE A 1 223 ? -7.550 0.316 16.048 1.00 96.25 223 ILE A O 1
ATOM 1745 N N . SER A 1 224 ? -6.767 1.969 14.754 1.00 95.06 224 SER A N 1
ATOM 1746 C CA . SER A 1 224 ? -5.891 2.630 15.707 1.00 95.06 224 SER A CA 1
ATOM 1747 C C . SER A 1 224 ? -6.468 3.995 16.061 1.00 95.06 224 SER A C 1
ATOM 1749 O O . SER A 1 224 ? -6.864 4.747 15.170 1.00 95.06 224 SER A O 1
ATOM 1751 N N . ALA A 1 225 ? -6.522 4.316 17.349 1.00 95.50 225 ALA A N 1
ATOM 1752 C CA . ALA A 1 225 ? -7.202 5.489 17.877 1.00 95.50 225 ALA A CA 1
ATOM 1753 C C . ALA A 1 225 ? -6.257 6.430 18.634 1.00 95.50 225 ALA A C 1
ATOM 1755 O O . ALA A 1 225 ? -5.320 5.992 19.300 1.00 95.50 225 ALA A O 1
ATOM 1756 N N . GLU A 1 226 ? -6.557 7.723 18.553 1.00 93.56 226 GLU A N 1
ATOM 1757 C CA . GLU A 1 226 ? -5.901 8.816 19.270 1.00 93.56 226 GLU A CA 1
ATOM 1758 C C . GLU A 1 226 ? -6.969 9.740 19.873 1.00 93.56 226 GLU A C 1
ATOM 1760 O O . GLU A 1 226 ? -7.843 10.224 19.149 1.00 93.56 226 GLU A O 1
ATOM 1765 N N . ASN A 1 227 ? -6.891 10.030 21.172 1.00 87.94 227 ASN A N 1
ATOM 1766 C CA . ASN A 1 227 ? -7.712 11.057 21.823 1.00 87.94 227 ASN A CA 1
ATOM 1767 C C . ASN A 1 227 ? -6.912 12.323 22.190 1.00 87.94 227 ASN A C 1
ATOM 1769 O O . ASN A 1 227 ? -7.512 13.351 22.515 1.00 87.94 227 ASN A O 1
ATOM 1773 N N . GLY A 1 228 ? -5.579 12.271 22.125 1.00 75.25 228 GLY A N 1
ATOM 1774 C CA . GLY A 1 228 ? -4.684 13.361 22.482 1.00 75.25 228 GLY A CA 1
ATOM 1775 C C . GLY A 1 228 ? -4.120 14.142 21.290 1.00 75.25 228 GLY A C 1
ATOM 1776 O O . GLY A 1 228 ? -4.652 14.176 20.177 1.00 75.25 228 GLY A O 1
ATOM 1777 N N . THR A 1 229 ? -3.019 14.849 21.556 1.00 74.31 229 THR A N 1
ATOM 1778 C CA . THR A 1 229 ? -2.306 15.691 20.580 1.00 74.31 229 THR A CA 1
ATOM 1779 C C . THR A 1 229 ? -1.008 15.063 20.072 1.00 74.31 229 THR A C 1
ATOM 1781 O O . THR A 1 229 ? -0.406 15.593 19.138 1.00 74.31 229 THR A O 1
ATOM 1784 N N . ASN A 1 230 ? -0.567 13.947 20.659 1.00 73.81 230 ASN A N 1
ATOM 1785 C CA . ASN A 1 230 ? 0.749 13.357 20.395 1.00 73.81 230 ASN A CA 1
ATOM 1786 C C . ASN A 1 230 ? 0.802 12.547 19.078 1.00 73.81 230 ASN A C 1
ATOM 1788 O O . ASN A 1 230 ? 1.890 12.271 18.577 1.00 73.81 230 ASN A O 1
ATOM 1792 N N . SER A 1 231 ? -0.361 12.280 18.466 1.00 80.25 231 SER A N 1
ATOM 1793 C CA . SER A 1 231 ? -0.511 11.646 17.147 1.00 80.25 231 SER A CA 1
ATOM 1794 C C . SER A 1 231 ? 0.178 10.280 17.044 1.00 80.25 231 SER A C 1
ATOM 1796 O O . SER A 1 231 ? 0.710 9.930 15.989 1.00 80.25 231 SER A O 1
ATOM 1798 N N . HIS A 1 232 ? 0.185 9.511 18.133 1.00 85.56 232 HIS A N 1
ATOM 1799 C CA . HIS A 1 232 ? 0.751 8.164 18.169 1.00 85.56 232 HIS A CA 1
ATOM 1800 C C . HIS A 1 232 ? -0.253 7.092 17.727 1.00 85.56 232 HIS A C 1
ATOM 1802 O O . HIS A 1 232 ? 0.173 6.012 17.321 1.00 85.56 232 HIS A O 1
ATOM 1808 N N . TYR A 1 233 ? -1.561 7.390 17.756 1.00 90.25 233 TYR A N 1
ATOM 1809 C CA . TYR A 1 233 ? -2.638 6.492 17.301 1.00 90.25 233 TYR A CA 1
ATOM 1810 C C . TYR A 1 233 ? -2.588 5.104 17.947 1.00 90.25 233 TYR A C 1
ATOM 1812 O O . TYR A 1 233 ? -2.883 4.078 17.328 1.00 90.25 233 TYR A O 1
ATOM 1820 N N . ASN A 1 234 ? -2.186 5.068 19.211 1.00 91.62 234 ASN A N 1
ATOM 1821 C CA . ASN A 1 234 ? -2.073 3.845 19.981 1.00 91.62 234 ASN A CA 1
ATOM 1822 C C . ASN A 1 234 ? -2.874 3.889 21.283 1.00 91.62 234 ASN A C 1
ATOM 1824 O O . ASN A 1 234 ? -2.812 2.913 22.018 1.00 91.62 234 ASN A O 1
ATOM 1828 N N . ASP A 1 235 ? -3.657 4.938 21.561 1.00 93.00 235 ASP A N 1
ATOM 1829 C CA . ASP A 1 235 ? -4.477 5.025 22.779 1.00 93.00 235 ASP A CA 1
ATOM 1830 C C . ASP A 1 235 ? -5.425 3.826 22.894 1.00 93.00 235 ASP A C 1
ATOM 1832 O O . ASP A 1 235 ? -5.558 3.221 23.963 1.00 93.00 235 ASP A O 1
ATOM 1836 N N . SER A 1 236 ? -6.023 3.431 21.769 1.00 94.50 236 SER A N 1
ATOM 1837 C CA . SER A 1 236 ? -6.687 2.143 21.612 1.00 94.50 236 SER A CA 1
ATOM 1838 C C . SER A 1 236 ? -6.378 1.543 20.247 1.00 94.50 236 SER A C 1
ATOM 1840 O O . SER A 1 236 ? -6.293 2.259 19.251 1.00 94.50 236 SER A O 1
ATOM 1842 N N . VAL A 1 237 ? -6.197 0.225 20.203 1.00 95.44 237 VAL A N 1
ATOM 1843 C CA . VAL A 1 237 ? -5.966 -0.522 18.963 1.00 95.44 237 VAL A CA 1
ATOM 1844 C C . VAL A 1 237 ? -6.923 -1.700 18.926 1.00 95.44 237 VAL A C 1
ATOM 1846 O O . VAL A 1 237 ? -6.954 -2.507 19.855 1.00 95.44 237 VAL A O 1
ATOM 1849 N N . VAL A 1 238 ? -7.696 -1.804 17.853 1.00 97.69 238 VAL A N 1
ATOM 1850 C CA . VAL A 1 238 ? -8.642 -2.888 17.604 1.00 97.69 238 VAL A CA 1
ATOM 1851 C C . VAL A 1 238 ? -8.156 -3.683 16.404 1.00 97.69 238 VAL A C 1
ATOM 1853 O O . VAL A 1 238 ? -7.939 -3.131 15.331 1.00 97.69 238 VAL A O 1
ATOM 1856 N N . PHE A 1 239 ? -7.993 -4.984 16.595 1.00 96.81 239 PHE A N 1
ATOM 1857 C CA . PHE A 1 239 ? -7.627 -5.951 15.575 1.00 96.81 239 PHE A CA 1
ATOM 1858 C C . PHE A 1 239 ? -8.807 -6.883 15.323 1.00 96.81 239 PHE A C 1
ATOM 1860 O O . PHE A 1 239 ? -9.391 -7.413 16.267 1.00 96.81 239 PHE A O 1
ATOM 1867 N N . LEU A 1 240 ? -9.144 -7.110 14.061 1.00 95.56 240 LEU A N 1
ATOM 1868 C CA . LEU A 1 240 ? -10.156 -8.062 13.639 1.00 95.56 240 LEU A CA 1
ATOM 1869 C C . LEU A 1 240 ? -9.548 -9.069 12.673 1.00 95.56 240 LEU A C 1
ATOM 1871 O O . LEU A 1 240 ? -8.708 -8.714 11.851 1.00 95.56 240 LEU A O 1
ATOM 1875 N N . ASN A 1 241 ? -10.004 -10.316 12.744 1.00 93.56 241 ASN A N 1
ATOM 1876 C CA . ASN A 1 241 ? -9.568 -11.372 11.836 1.00 93.56 241 ASN A CA 1
ATOM 1877 C C . ASN A 1 241 ? -10.710 -12.313 11.462 1.00 93.56 241 ASN A C 1
ATOM 1879 O O . ASN A 1 241 ? -11.562 -12.638 12.289 1.00 93.56 241 ASN A O 1
ATOM 1883 N N . TRP A 1 242 ? -10.712 -12.781 10.218 1.00 92.00 242 TRP A N 1
ATOM 1884 C CA . TRP A 1 242 ? -11.718 -13.710 9.708 1.00 92.00 242 TRP A CA 1
ATOM 1885 C C . TRP A 1 242 ? -11.155 -14.590 8.583 1.00 92.00 242 TRP A C 1
ATOM 1887 O O . TRP A 1 242 ? -10.124 -14.256 7.998 1.00 92.00 242 TRP 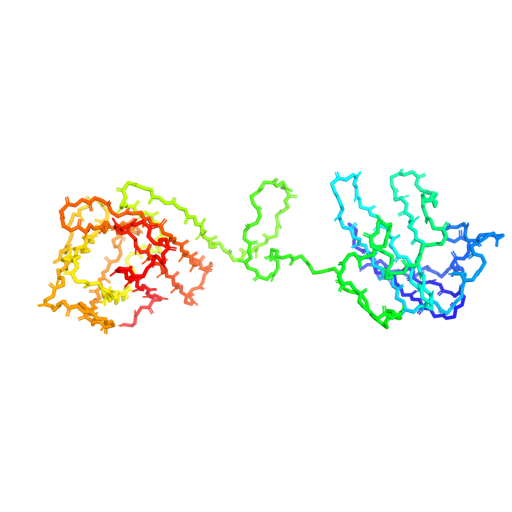A O 1
ATOM 1897 N N . PRO A 1 243 ? -11.814 -15.712 8.253 1.00 90.31 243 PRO A N 1
ATOM 1898 C CA . PRO A 1 243 ? -12.919 -16.329 8.972 1.00 90.31 243 PRO A CA 1
ATOM 1899 C C . PRO A 1 243 ? -12.386 -17.038 10.221 1.00 90.31 243 PRO A C 1
ATOM 1901 O O . PRO A 1 243 ? -11.252 -17.514 10.250 1.00 90.31 243 PRO A O 1
ATOM 1904 N N . LEU A 1 244 ? -13.213 -17.124 11.255 1.00 88.25 244 LEU A N 1
ATOM 1905 C CA . LEU A 1 244 ? -13.016 -18.094 12.328 1.00 88.25 244 LEU A CA 1
ATOM 1906 C C . LEU A 1 244 ? -13.798 -19.371 12.012 1.00 88.25 244 LEU A C 1
ATOM 1908 O O . LEU A 1 244 ? -14.867 -19.300 11.403 1.00 88.25 244 LEU A O 1
ATOM 1912 N N . THR A 1 245 ? -13.277 -20.515 12.455 1.00 77.94 245 THR A N 1
ATOM 1913 C CA . THR A 1 245 ? -14.009 -21.791 12.481 1.00 77.94 245 THR A CA 1
ATOM 1914 C C . THR A 1 245 ? -15.085 -21.797 13.561 1.00 77.94 245 THR A C 1
ATOM 1916 O O . THR A 1 245 ? -14.806 -21.307 14.686 1.00 77.94 245 THR A O 1
#

Sequence (245 aa):
MVFYIFFKGKYCVDYTIDSHTIKTNTISERWGMTEEYEKFSTNLDAAILWPTIDGNFIYFFKNDSFIRFDQKLNALDAGPIIISSDNEGWRGLTFKNIQAAVSVDTDLLGSHRDSSGGNSKVCNGTCGTNDTGKYCFQLPHSIRFGLIAYTNTNIPQTVKVYIDDLLVDTLTSTSKGQNNLMATKAYTSGTGKICIEIEGDGKPCKLRYLDNIFDGNPGTAIISAENGTNSHYNDSVVFLNWPLT

Nearest PDB structures (foldseek):
  2jdp-assembly1_D  TM=9.310E-01  e=5.588E-11  Pseudomonas aeruginosa
  4ut5-assembly1_A  TM=9.305E-01  e=6.536E-11  Pseudomonas paraeruginosa PA7
  5a6q-assembly1_A  TM=9.302E-01  e=1.508E-10  Pseudomonas aeruginosa UCBPP-PA14
  5a3o-assembly1_A  TM=9.257E-01  e=1.290E-10  Pseudomonas aeruginosa PAO1
  2jdn-assembly1_C  TM=9.274E-01  e=1.432E-10  Pseudomonas aeruginosa

InterPro domains:
  IPR010907 Calcium-mediated lectin [PF07472] (137-243)
  IPR018487 Hemopexin-like repeats [PS51642] (41-93)
  IPR036375 Hemopexin-like domain superfamily [G3DSA:2.110.10.10] (3-125)
  IPR036375 Hemopexin-like domain superfamily [SSF50923] (5-162)
  IPR036684 Calcium-mediated lectin superfamily [G3DSA:2.60.120.400] (126-245)
  IPR036684 Calcium-mediated lectin superfamily [SSF82026] (133-245)

Mean predicted aligned error: 14.36 Å

Organism: NCBI:txid2805098

Radius of gyration: 26.25 Å; Cα contacts (8 Å, |Δi|>4): 576; chains: 1; bounding box: 57×41×67 Å